Protein AF-A0A1B7LH05-F1 (afdb_monomer)

Foldseek 3Di:
DEAEEEEEDDDPDPDQVPCCLLCVLLQVLLVVVVNHDDPVSYHYLDQNVLADDPPPCVCVDPVLVVVLVVLLVVQLVVCVVVVVLCVQQVHDSNVLSCCLSVVCSSLCCCLPPPVSVVSSLVSVQVCLVPPPAAYAYEQAESNLLSCFLSLQVDLVSQQSHLEYEYALYLCVSVVVSSVSRHPQADGRNHNAYEYEAAPLASSRSQCSCVRHPDHPYYHYDHQDRHHNPVSSVCCSPGPVNSNVVSVRCVVRVD

Sequence (254 aa):
MGIVVFIHGMGNDTRRDYWREWAAPLQKELAGQGLPLDEASFNGIYYYDLVPGPGEQYYYSAPHTAWRTQLRLYVQSVLNEEKDLVRESRLSLNSLTDLIVDNFGDIYTYLHVEQIHQAVNWRVYEFLHNAGQPVHLLGYSLGSIVAYCALQKSPPLAGRVAHFITLGSPLFWFRQGVERRADLQARPAVSYWTNLAGVVDIAWPQALPRVVRGLDENRQFLIERINPVRGHKAYFSNPESLQIIAGLLKNRWQ

pLDDT: mean 91.72, std 8.69, range [56.0, 98.75]

Secondary structure (DSSP, 8-state):
--EEEEEE-S-S---TTTTHHHHHHHHHHHHHTT----GGGEEE---GGGSPPTT-GGGGSHHHHHHHHHHHHHHHHHHHH-HHHHHHHTS-HHHHHHHHHHHSTTHHHHHH-HHHHHHHHHHHHHHHHH--S-EEEEEETHHHHHHHHHHHH-HHHHTTEEEEEEES--TTTTHHHHTTTS-TTSPPS-S-EEEEEEET-TT-GGGGGGT-S--SEEEEEES-SS-HHHHHHTTTTSHHHHHHHHHHHHHH--

Structure (mmCIF, N/CA/C/O backbone):
data_AF-A0A1B7LH05-F1
#
_entry.id   AF-A0A1B7LH05-F1
#
loop_
_atom_site.group_PDB
_atom_site.id
_atom_site.type_symbol
_atom_site.label_atom_id
_atom_site.label_alt_id
_atom_site.label_comp_id
_atom_site.label_asym_id
_atom_site.label_entity_id
_atom_site.label_seq_id
_atom_site.pdbx_PDB_ins_code
_atom_site.Cartn_x
_atom_site.Cartn_y
_atom_site.Cartn_z
_atom_site.occupancy
_atom_site.B_iso_or_equiv
_atom_site.auth_seq_id
_atom_site.auth_comp_id
_atom_site.auth_asym_id
_atom_site.auth_atom_id
_atom_site.pdbx_PDB_model_num
ATOM 1 N N . MET A 1 1 ? -13.094 -3.876 20.789 1.00 80.38 1 MET A N 1
ATOM 2 C CA . MET A 1 1 ? -12.287 -2.697 20.404 1.00 80.38 1 MET A CA 1
ATOM 3 C C . MET A 1 1 ? -11.420 -3.121 19.234 1.00 80.38 1 MET A C 1
ATOM 5 O O . MET A 1 1 ? -10.960 -4.248 19.278 1.00 80.38 1 MET A O 1
ATOM 9 N N . GLY A 1 2 ? -11.295 -2.327 18.170 1.00 93.50 2 GLY A N 1
ATOM 10 C CA . GLY A 1 2 ? -10.494 -2.704 16.997 1.00 93.50 2 GLY A CA 1
ATOM 11 C C . GLY A 1 2 ? -8.985 -2.528 1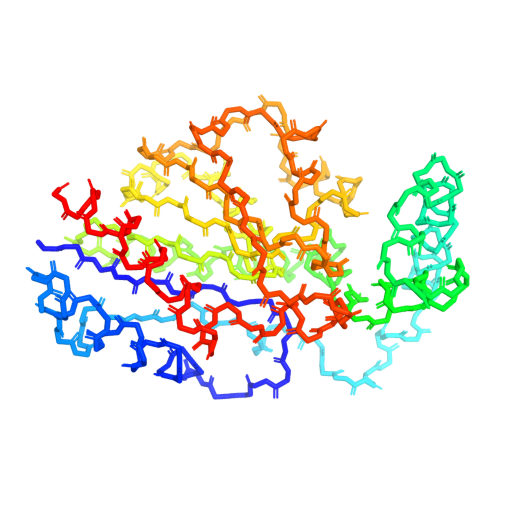7.211 1.00 93.50 2 GLY A C 1
ATOM 12 O O . GLY A 1 2 ? -8.560 -1.967 18.218 1.00 93.50 2 GLY A O 1
ATOM 13 N N . ILE A 1 3 ? -8.182 -2.990 16.251 1.00 97.75 3 ILE A N 1
ATOM 14 C CA . ILE A 1 3 ? -6.728 -2.755 16.191 1.00 97.75 3 ILE A CA 1
ATOM 15 C C . ILE A 1 3 ? -6.325 -2.172 14.840 1.00 97.75 3 ILE A C 1
ATOM 17 O O . ILE A 1 3 ? -6.813 -2.620 13.803 1.00 97.75 3 ILE A O 1
ATOM 21 N N . VAL A 1 4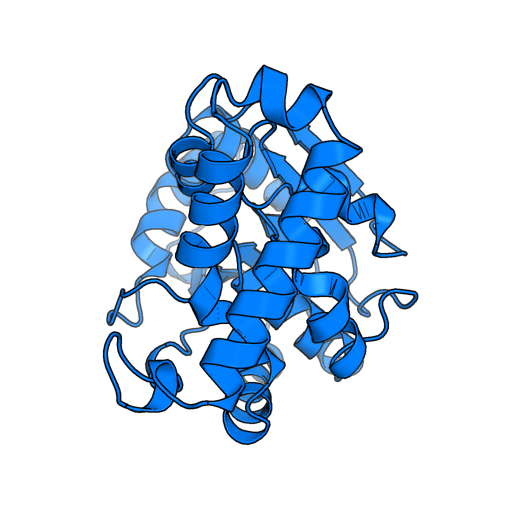 ? -5.417 -1.197 14.844 1.00 98.44 4 VAL A N 1
ATOM 22 C CA . VAL A 1 4 ? -4.791 -0.651 13.634 1.00 98.44 4 VAL A CA 1
ATOM 23 C C . VAL A 1 4 ? -3.533 -1.446 13.318 1.00 98.44 4 VAL A C 1
ATOM 25 O O . VAL A 1 4 ? -2.655 -1.603 14.163 1.00 98.44 4 VAL A O 1
ATOM 28 N N . VAL A 1 5 ? -3.427 -1.942 12.091 1.00 98.50 5 VAL A N 1
ATOM 29 C CA . VAL A 1 5 ? -2.332 -2.819 11.678 1.00 98.50 5 VAL A CA 1
ATOM 30 C C . VAL A 1 5 ? -1.701 -2.290 10.412 1.00 98.50 5 VAL A C 1
ATOM 32 O O . VAL A 1 5 ? -2.379 -2.101 9.406 1.00 98.50 5 VAL A O 1
ATOM 35 N N . PHE A 1 6 ? -0.392 -2.075 10.444 1.00 98.06 6 PHE A N 1
ATOM 36 C CA . PHE A 1 6 ? 0.364 -1.584 9.300 1.00 98.06 6 PHE A CA 1
ATOM 37 C C . PHE A 1 6 ? 1.032 -2.739 8.559 1.00 98.06 6 PHE A C 1
ATOM 39 O O . PHE A 1 6 ? 1.698 -3.577 9.163 1.00 98.06 6 PHE A O 1
ATOM 46 N N . ILE A 1 7 ? 0.940 -2.734 7.233 1.00 96.31 7 ILE A N 1
ATOM 47 C CA . ILE A 1 7 ? 1.798 -3.530 6.354 1.00 96.31 7 ILE A CA 1
ATOM 48 C C . ILE A 1 7 ? 2.552 -2.549 5.471 1.00 96.31 7 ILE A C 1
ATOM 50 O O . ILE A 1 7 ? 1.929 -1.779 4.737 1.00 96.31 7 ILE A O 1
ATOM 54 N N . HIS A 1 8 ? 3.881 -2.562 5.534 1.00 88.44 8 HIS A N 1
ATOM 55 C CA . HIS A 1 8 ? 4.694 -1.712 4.671 1.00 88.44 8 HIS A CA 1
ATOM 56 C C . HIS A 1 8 ? 5.292 -2.454 3.497 1.00 88.44 8 HIS A C 1
ATOM 58 O O . HIS A 1 8 ? 5.477 -3.656 3.577 1.00 88.44 8 HIS A O 1
ATOM 64 N N . GLY A 1 9 ? 5.610 -1.721 2.432 1.00 73.38 9 GLY A N 1
ATOM 65 C CA . GLY A 1 9 ? 6.430 -2.227 1.340 1.00 73.38 9 GLY A CA 1
ATOM 66 C C . GLY A 1 9 ? 7.905 -2.362 1.701 1.00 73.38 9 GLY A C 1
ATOM 67 O O . GLY A 1 9 ? 8.338 -1.770 2.673 1.00 73.38 9 GLY A O 1
ATOM 68 N N . MET A 1 10 ? 8.687 -3.083 0.892 1.00 65.75 10 MET A N 1
ATOM 69 C CA . MET A 1 10 ? 10.129 -3.258 1.105 1.00 65.75 10 MET A CA 1
ATOM 70 C C . MET A 1 10 ? 10.825 -1.892 1.177 1.00 65.75 10 MET A C 1
ATOM 72 O O . MET A 1 10 ? 11.014 -1.202 0.184 1.00 65.75 10 MET A O 1
ATOM 76 N N . GLY A 1 11 ? 11.125 -1.478 2.399 1.00 61.22 11 GLY A N 1
ATOM 77 C CA . GLY A 1 11 ? 12.027 -0.397 2.740 1.00 61.22 11 GLY A CA 1
ATOM 78 C C . GLY A 1 11 ? 13.009 -0.994 3.730 1.00 61.22 11 GLY A C 1
ATOM 79 O O . GLY A 1 11 ? 12.621 -1.865 4.502 1.00 61.22 11 GLY A O 1
ATOM 80 N N . ASN A 1 12 ? 14.266 -0.572 3.682 1.00 61.25 12 ASN A N 1
ATOM 81 C CA . ASN A 1 12 ? 15.373 -1.165 4.439 1.00 61.25 12 ASN A CA 1
ATOM 82 C C . ASN A 1 12 ? 15.289 -0.910 5.963 1.00 61.25 12 ASN A C 1
ATOM 84 O O . ASN A 1 12 ? 16.283 -0.528 6.577 1.00 61.25 12 ASN A O 1
ATOM 88 N N . ASP A 1 13 ? 14.115 -1.062 6.573 1.00 76.00 13 ASP A N 1
ATOM 89 C CA . ASP A 1 13 ? 13.914 -0.972 8.009 1.00 76.00 13 ASP A CA 1
ATOM 90 C C . ASP A 1 13 ? 13.949 -2.379 8.604 1.00 76.00 13 ASP A C 1
ATOM 92 O O . ASP A 1 13 ? 13.008 -3.162 8.492 1.00 76.00 13 ASP A O 1
ATOM 96 N N . THR A 1 14 ? 15.075 -2.713 9.225 1.00 80.31 14 THR A N 1
ATOM 97 C CA . THR A 1 14 ? 15.287 -4.007 9.884 1.00 80.31 14 THR A CA 1
ATOM 98 C C . THR A 1 14 ? 14.584 -4.099 11.240 1.00 80.31 14 THR A C 1
ATOM 100 O O . THR A 1 14 ? 14.606 -5.155 11.880 1.00 80.31 14 THR A O 1
ATOM 103 N N . ARG A 1 15 ? 13.959 -3.011 11.706 1.00 88.69 15 ARG A N 1
ATOM 104 C CA . ARG A 1 15 ? 13.261 -2.964 12.988 1.00 88.69 15 ARG A CA 1
ATOM 105 C C . ARG A 1 15 ? 11.867 -3.570 12.848 1.00 88.69 15 ARG A C 1
ATOM 107 O O . ARG A 1 15 ? 11.049 -3.129 12.045 1.00 88.69 15 ARG A O 1
ATOM 114 N N . ARG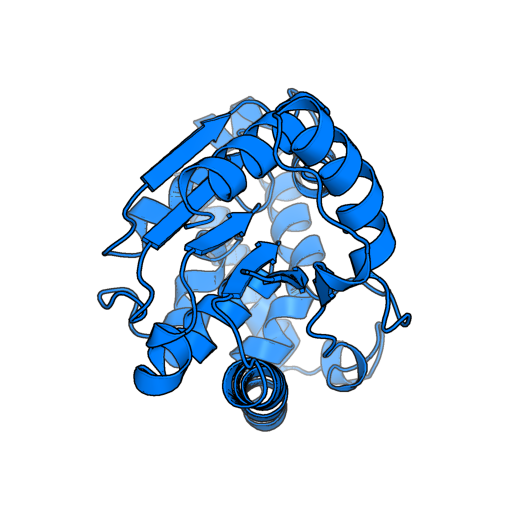 A 1 16 ? 11.550 -4.562 13.687 1.00 89.56 16 ARG A N 1
ATOM 115 C CA . ARG A 1 16 ? 10.213 -5.194 13.717 1.00 89.56 16 ARG A CA 1
ATOM 116 C C . ARG A 1 16 ? 9.110 -4.235 14.174 1.00 89.56 16 ARG A C 1
ATOM 118 O O . ARG A 1 16 ? 7.940 -4.463 13.884 1.00 89.56 16 ARG A O 1
ATOM 125 N N . ASP A 1 17 ? 9.482 -3.169 14.870 1.00 92.44 17 ASP A N 1
ATOM 126 C CA . ASP A 1 17 ? 8.612 -2.115 15.372 1.00 92.44 17 ASP A CA 1
ATOM 127 C C . ASP A 1 17 ? 8.617 -0.849 14.495 1.00 92.44 17 ASP A C 1
ATOM 129 O O . ASP A 1 17 ? 8.194 0.207 14.963 1.00 92.44 17 ASP A O 1
ATOM 133 N N . TYR A 1 18 ? 9.013 -0.952 13.214 1.00 92.19 18 TYR A N 1
ATOM 134 C CA . TYR A 1 18 ? 8.988 0.150 12.228 1.00 92.19 18 TYR A CA 1
ATOM 135 C C . TYR A 1 18 ? 7.682 0.962 12.253 1.00 92.19 18 TYR A C 1
ATOM 137 O O . TYR A 1 18 ? 7.665 2.175 12.050 1.00 92.19 18 TYR A O 1
ATOM 145 N N . TRP A 1 19 ? 6.563 0.285 12.525 1.00 94.56 19 TRP A N 1
ATOM 146 C CA . TRP A 1 19 ? 5.225 0.857 12.520 1.00 94.56 19 TRP A CA 1
ATOM 147 C C . TRP A 1 19 ? 5.022 1.924 13.602 1.00 94.56 19 TRP A C 1
ATOM 149 O O . TRP A 1 19 ? 4.140 2.770 13.451 1.00 94.56 19 TRP A O 1
ATOM 159 N N . ARG A 1 20 ? 5.827 1.928 14.675 1.00 95.69 20 ARG A N 1
ATOM 160 C CA . ARG A 1 20 ? 5.705 2.889 15.785 1.00 95.69 20 ARG A CA 1
ATOM 161 C C . ARG A 1 20 ? 5.883 4.333 15.323 1.00 95.69 20 ARG A C 1
ATOM 163 O O . ARG A 1 20 ? 5.178 5.219 15.804 1.00 95.69 20 ARG A O 1
ATOM 170 N N . GLU A 1 21 ? 6.764 4.569 14.352 1.00 94.00 21 GLU A N 1
ATOM 171 C CA . GLU A 1 21 ? 6.996 5.905 13.786 1.00 94.00 21 GLU A CA 1
ATOM 172 C C . GLU A 1 21 ? 5.782 6.443 13.018 1.00 94.00 21 GLU A C 1
ATOM 174 O O . GLU A 1 21 ? 5.607 7.655 12.913 1.00 94.00 21 GLU A O 1
ATOM 179 N N . TRP A 1 22 ? 4.915 5.561 12.514 1.00 95.25 22 TRP A N 1
ATOM 180 C CA . TRP A 1 22 ? 3.668 5.936 11.837 1.00 95.25 22 TRP A CA 1
ATOM 181 C C . TRP A 1 22 ? 2.493 5.997 12.801 1.00 95.25 22 TRP A C 1
ATOM 183 O O . TRP A 1 22 ? 1.651 6.889 12.696 1.00 95.25 22 TRP A O 1
ATOM 193 N N . ALA A 1 23 ? 2.459 5.081 13.768 1.00 97.31 23 ALA A N 1
ATOM 194 C CA . ALA A 1 23 ? 1.436 5.046 14.798 1.00 97.31 23 ALA A CA 1
ATOM 195 C C . ALA A 1 23 ? 1.476 6.295 15.682 1.00 97.31 23 ALA A C 1
ATOM 197 O O . ALA A 1 23 ? 0.426 6.865 15.944 1.00 97.31 23 ALA A O 1
ATOM 198 N N . ALA A 1 24 ? 2.653 6.776 16.092 1.00 97.31 24 ALA A N 1
ATOM 199 C CA . ALA A 1 24 ? 2.768 7.910 17.011 1.00 97.31 24 ALA A CA 1
ATOM 200 C C . ALA A 1 24 ? 2.081 9.210 16.523 1.00 97.31 24 ALA A C 1
ATOM 202 O O . ALA A 1 24 ? 1.287 9.784 17.276 1.00 97.31 24 ALA A O 1
ATOM 203 N N . PRO A 1 25 ? 2.335 9.724 15.301 1.00 97.75 25 PRO A N 1
ATOM 204 C CA . PRO A 1 25 ? 1.611 10.893 14.802 1.00 97.75 25 PRO A CA 1
ATOM 205 C C . PRO A 1 25 ? 0.130 10.594 14.524 1.00 97.75 25 PRO A C 1
ATOM 207 O O . PRO A 1 25 ? -0.719 11.438 14.809 1.00 97.75 25 PRO A O 1
ATOM 210 N N . LEU A 1 26 ? -0.204 9.393 14.039 1.00 98.25 26 LEU A N 1
ATOM 211 C CA . LEU A 1 26 ? -1.590 9.002 13.774 1.00 98.25 26 LEU A CA 1
ATOM 212 C C . LEU A 1 26 ? -2.425 8.896 15.060 1.00 98.25 26 LEU A C 1
ATOM 214 O O . LEU A 1 26 ? -3.575 9.316 15.081 1.00 98.25 26 LEU A O 1
ATOM 218 N N . GLN A 1 27 ? -1.842 8.388 16.144 1.00 98.19 27 GLN A N 1
ATOM 219 C CA . GLN A 1 27 ? -2.459 8.290 17.466 1.00 98.19 27 GLN A CA 1
ATOM 220 C C . GLN A 1 27 ? -2.834 9.673 18.001 1.00 98.19 27 GLN A C 1
ATOM 222 O O . GLN A 1 27 ? -3.937 9.854 18.515 1.00 98.19 27 GLN A O 1
ATOM 227 N N . LYS A 1 28 ? -1.942 10.662 17.850 1.00 97.94 28 LYS A N 1
ATOM 228 C CA . LYS A 1 28 ? -2.220 12.053 18.239 1.00 97.94 28 LYS A CA 1
ATOM 229 C C . LYS A 1 28 ? -3.404 12.620 17.462 1.00 97.94 28 LYS A C 1
ATOM 231 O O . LYS A 1 28 ? -4.281 13.238 18.057 1.00 97.94 28 LYS A O 1
ATOM 236 N N . GLU A 1 29 ? -3.441 12.374 16.157 1.00 98.38 29 GLU A N 1
ATOM 237 C CA . GLU A 1 29 ? -4.522 12.846 15.295 1.00 98.38 29 GLU A CA 1
ATOM 238 C C . GLU A 1 29 ? -5.857 12.150 15.613 1.00 98.38 29 GLU A C 1
ATOM 240 O O . GLU A 1 29 ? -6.880 12.812 15.768 1.00 98.38 29 GLU A O 1
ATOM 245 N N . LEU A 1 30 ? -5.853 10.830 15.820 1.00 98.38 30 LEU A N 1
ATOM 246 C CA . LEU A 1 30 ? -7.029 10.065 16.251 1.00 98.38 30 LEU A CA 1
ATOM 247 C C . LEU A 1 30 ? -7.585 10.574 17.587 1.00 98.38 30 LEU A C 1
ATOM 249 O O . LEU A 1 30 ? -8.793 10.795 17.706 1.00 98.38 30 LEU A O 1
ATOM 253 N N . ALA A 1 31 ? -6.713 10.838 18.566 1.00 98.06 31 ALA A N 1
ATOM 254 C CA . ALA A 1 31 ? -7.106 11.431 19.840 1.00 98.06 31 ALA A CA 1
ATOM 255 C C . ALA A 1 31 ? -7.720 12.829 19.652 1.00 98.06 31 ALA A C 1
ATOM 257 O O . ALA A 1 31 ? -8.777 13.111 20.219 1.00 98.06 31 ALA A O 1
ATOM 258 N N . GLY A 1 32 ? -7.120 13.671 18.802 1.00 97.81 32 GLY A N 1
ATOM 259 C CA . GLY A 1 32 ? -7.663 14.982 18.427 1.00 97.81 32 GLY A CA 1
ATOM 260 C C . GLY A 1 32 ? -9.039 14.904 17.758 1.00 97.81 32 GLY A C 1
ATOM 261 O O . GLY A 1 32 ? -9.870 15.793 17.933 1.00 97.81 32 GLY A O 1
ATOM 262 N N . GLN A 1 33 ? -9.325 13.802 17.063 1.00 97.88 33 GLN A N 1
ATOM 263 C CA . GLN A 1 33 ? -10.630 13.525 16.467 1.00 97.88 33 GLN A CA 1
ATOM 264 C C . GLN A 1 33 ? -11.599 12.793 17.412 1.00 97.88 33 GLN A C 1
ATOM 266 O O . GLN A 1 33 ? -12.690 12.415 16.984 1.00 97.88 33 GLN A O 1
ATOM 271 N N . GLY A 1 34 ? -11.268 12.617 18.693 1.00 97.25 34 GLY A N 1
ATOM 272 C CA . GLY A 1 34 ? -12.152 11.994 19.683 1.00 97.25 34 GLY A CA 1
ATOM 273 C C . GLY A 1 34 ? -12.147 10.463 19.670 1.00 97.25 34 GLY A C 1
ATOM 274 O O . GLY A 1 34 ? -13.086 9.854 20.174 1.00 97.25 34 GLY A O 1
ATOM 275 N N . LEU A 1 35 ? -11.108 9.843 19.104 1.00 97.19 35 LEU A N 1
ATOM 276 C CA . LEU A 1 35 ? -10.845 8.408 19.192 1.00 97.19 35 LEU A CA 1
ATOM 277 C C . LEU A 1 35 ? -9.475 8.170 19.859 1.00 97.19 35 LEU A C 1
ATOM 279 O O . LEU A 1 35 ? -8.497 7.866 19.178 1.00 97.19 35 LEU A O 1
ATOM 283 N N . PRO A 1 36 ? -9.359 8.360 21.186 1.00 96.88 36 PRO A N 1
ATOM 284 C CA . PRO A 1 36 ? -8.104 8.121 21.884 1.00 96.88 36 PRO A CA 1
ATOM 285 C C . PRO A 1 36 ? -7.810 6.617 21.919 1.00 96.88 36 PRO A C 1
ATOM 287 O O . PRO A 1 36 ? -8.566 5.843 22.501 1.00 96.88 36 PRO A O 1
ATOM 290 N N . LEU A 1 37 ? -6.703 6.221 21.296 1.00 96.62 37 LEU A N 1
ATOM 291 C CA . LEU A 1 37 ? -6.187 4.854 21.309 1.00 96.62 37 LEU A CA 1
ATOM 292 C C . LEU A 1 37 ? -4.868 4.813 22.076 1.00 96.62 37 LEU A C 1
ATOM 294 O O . LEU A 1 37 ? -4.098 5.774 22.037 1.00 96.62 37 LEU A O 1
ATOM 298 N N . ASP A 1 38 ? -4.593 3.706 22.755 1.00 96.38 38 ASP A N 1
ATOM 299 C CA . ASP A 1 38 ? -3.285 3.440 23.352 1.00 96.38 38 ASP A CA 1
ATOM 300 C C . ASP A 1 38 ? -2.316 2.828 22.325 1.00 96.38 38 ASP A C 1
ATOM 302 O O . ASP A 1 38 ? -2.698 2.489 21.207 1.00 96.38 38 ASP A O 1
ATOM 306 N N . GLU A 1 39 ? -1.038 2.690 22.687 1.00 95.12 39 GLU A N 1
ATOM 307 C CA . GLU A 1 39 ? -0.038 2.068 21.805 1.00 95.12 39 GLU A CA 1
ATOM 308 C C . GLU A 1 39 ? -0.369 0.593 21.505 1.00 95.12 39 GLU A C 1
ATOM 310 O O . GLU A 1 39 ? -0.094 0.114 20.408 1.00 95.12 39 GLU A O 1
ATOM 315 N N . ALA A 1 40 ? -1.016 -0.110 22.443 1.00 95.25 40 ALA A N 1
ATOM 316 C CA . ALA A 1 40 ? -1.432 -1.506 22.285 1.00 95.25 40 ALA A CA 1
ATOM 317 C C . ALA A 1 40 ? -2.518 -1.699 21.206 1.00 95.25 40 ALA A C 1
ATOM 319 O O . ALA A 1 40 ? -2.698 -2.806 20.694 1.00 95.25 40 ALA A O 1
ATOM 320 N N . SER A 1 41 ? -3.203 -0.620 20.822 1.00 96.88 41 SER A N 1
ATOM 321 C CA . SER A 1 41 ? -4.162 -0.581 19.715 1.00 96.88 41 SER A CA 1
ATOM 322 C C . SER A 1 41 ? -3.500 -0.511 18.331 1.00 96.88 41 SER A C 1
ATOM 324 O O . SER A 1 41 ? -4.212 -0.462 17.324 1.00 96.88 41 SER A O 1
ATOM 326 N N . PHE A 1 42 ? -2.165 -0.510 18.254 1.00 97.81 42 PHE A N 1
ATOM 327 C CA . PHE A 1 42 ? -1.399 -0.478 17.009 1.00 97.81 42 PHE A CA 1
ATOM 328 C C . PHE A 1 42 ? -0.447 -1.674 16.908 1.00 97.81 42 PHE A C 1
ATOM 330 O O . PHE A 1 42 ? 0.105 -2.146 17.900 1.00 97.81 42 PHE A O 1
ATOM 337 N N . ASN A 1 43 ? -0.243 -2.177 15.691 1.00 97.38 43 ASN A N 1
ATOM 338 C CA . ASN A 1 43 ? 0.726 -3.237 15.417 1.00 97.38 43 ASN A CA 1
ATOM 339 C C . ASN A 1 43 ? 1.209 -3.199 13.959 1.00 97.38 43 ASN A C 1
ATOM 341 O O . ASN A 1 43 ? 0.626 -2.513 13.123 1.00 97.38 43 ASN A O 1
ATOM 345 N N . GLY A 1 44 ? 2.241 -3.966 13.619 1.00 96.75 44 GLY A N 1
ATOM 346 C CA . GLY A 1 44 ? 2.743 -4.093 12.254 1.00 96.75 44 GLY A CA 1
ATOM 347 C C . GLY A 1 44 ? 3.004 -5.542 11.868 1.00 96.75 44 GLY A C 1
ATOM 348 O O . GLY A 1 44 ? 3.457 -6.346 12.681 1.00 96.75 44 GLY A O 1
ATOM 349 N N . ILE A 1 45 ? 2.741 -5.874 10.606 1.00 96.62 45 ILE A N 1
ATOM 350 C CA . ILE A 1 45 ? 3.098 -7.172 10.030 1.00 96.62 45 ILE A CA 1
ATOM 351 C C . ILE A 1 45 ? 4.462 -7.022 9.361 1.00 96.62 45 ILE A C 1
ATOM 353 O O . ILE A 1 45 ? 4.575 -6.587 8.215 1.00 96.62 45 ILE A O 1
ATOM 357 N N . TYR A 1 46 ? 5.506 -7.384 10.103 1.00 94.44 46 TYR A N 1
ATOM 358 C CA . TYR A 1 46 ? 6.879 -7.384 9.615 1.00 94.44 46 TYR A CA 1
ATOM 359 C C . TYR A 1 46 ? 7.171 -8.636 8.782 1.00 94.44 46 TYR A C 1
ATOM 361 O O . TYR A 1 46 ? 6.925 -9.761 9.226 1.00 94.44 46 TYR A O 1
ATOM 369 N N . TYR A 1 47 ? 7.736 -8.436 7.594 1.00 92.00 47 TYR A N 1
ATOM 370 C CA . TYR A 1 47 ? 8.136 -9.524 6.699 1.00 92.00 47 TYR A CA 1
ATOM 371 C C . TYR A 1 47 ? 9.462 -9.267 5.971 1.00 92.00 47 TYR A C 1
ATOM 373 O O . TYR A 1 47 ? 9.848 -10.037 5.093 1.00 92.00 47 TYR A O 1
ATOM 381 N N . TYR A 1 48 ? 10.168 -8.188 6.313 1.00 87.81 48 TYR A N 1
ATOM 382 C CA . TYR A 1 48 ? 11.408 -7.810 5.637 1.00 87.81 48 TYR A CA 1
ATOM 383 C C . TYR A 1 48 ? 12.566 -8.795 5.913 1.00 87.81 48 TYR A C 1
ATOM 385 O O . TYR A 1 48 ? 13.517 -8.870 5.148 1.00 87.81 48 TYR A O 1
ATOM 393 N N . ASP A 1 49 ? 12.465 -9.638 6.946 1.00 88.56 49 ASP A N 1
ATOM 394 C CA . ASP A 1 49 ? 13.381 -10.770 7.166 1.00 88.56 49 ASP A CA 1
ATOM 395 C C . ASP A 1 49 ? 13.264 -11.887 6.116 1.00 88.56 49 ASP A C 1
ATOM 397 O O . ASP A 1 49 ? 14.112 -12.774 6.077 1.00 88.56 49 ASP A O 1
ATOM 401 N N . LEU A 1 50 ? 12.217 -11.875 5.287 1.00 88.00 50 LEU A N 1
ATOM 402 C CA . LEU A 1 50 ? 11.950 -12.911 4.286 1.00 88.00 50 LEU A CA 1
ATOM 403 C C . LEU A 1 50 ? 12.437 -12.541 2.882 1.00 88.00 50 LEU A C 1
ATOM 405 O O . LEU A 1 50 ? 12.323 -13.356 1.966 1.00 88.00 50 LEU A O 1
ATOM 409 N N . VAL A 1 51 ? 12.919 -11.313 2.686 1.00 81.50 51 VAL A N 1
ATOM 410 C CA . VAL A 1 51 ? 13.298 -10.794 1.370 1.00 81.50 51 VAL A CA 1
ATOM 411 C C . VAL A 1 51 ? 14.819 -10.634 1.264 1.00 81.50 51 VAL A C 1
ATOM 413 O O . VAL A 1 51 ? 15.454 -10.277 2.255 1.00 81.50 51 VAL A O 1
ATOM 416 N N . PRO A 1 52 ? 15.418 -10.876 0.083 1.00 74.56 52 PRO A N 1
ATOM 417 C CA . PRO A 1 52 ? 16.839 -10.639 -0.152 1.00 74.56 52 PRO A CA 1
ATOM 418 C C . PRO A 1 52 ? 17.216 -9.187 0.149 1.00 74.56 52 PRO A C 1
ATOM 420 O O . PRO A 1 52 ? 16.536 -8.261 -0.313 1.00 74.56 52 PRO A O 1
ATOM 423 N N . GLY A 1 53 ? 18.315 -8.986 0.877 1.00 66.06 53 GLY A N 1
ATOM 424 C CA . GLY A 1 53 ? 18.839 -7.658 1.174 1.00 66.06 53 GLY A CA 1
ATOM 425 C C . GLY A 1 53 ? 19.384 -6.945 -0.075 1.00 66.06 53 GLY A C 1
ATOM 426 O O . GLY A 1 53 ? 19.763 -7.601 -1.052 1.00 66.06 53 GLY A O 1
ATOM 427 N N . PRO A 1 54 ? 19.467 -5.600 -0.072 1.00 59.38 54 PRO A N 1
ATOM 428 C CA . PRO A 1 54 ? 19.989 -4.836 -1.201 1.00 59.38 54 PRO A CA 1
ATOM 429 C C . PRO A 1 54 ? 21.375 -5.331 -1.632 1.00 59.38 54 PRO A C 1
ATOM 431 O O . PRO A 1 54 ? 22.282 -5.455 -0.813 1.00 59.38 54 PRO A O 1
ATOM 434 N N . GLY A 1 55 ? 21.554 -5.584 -2.931 1.00 56.00 55 GLY A N 1
ATOM 435 C CA . GLY A 1 55 ? 22.846 -5.989 -3.493 1.00 56.00 55 GLY A CA 1
ATOM 436 C C . GLY A 1 55 ? 23.166 -7.485 -3.412 1.00 56.00 55 GLY A C 1
ATOM 437 O O . GLY A 1 55 ? 24.224 -7.890 -3.894 1.00 56.00 55 GLY A O 1
ATOM 438 N N . GLU A 1 56 ? 22.268 -8.323 -2.887 1.00 63.94 56 GLU A N 1
ATOM 439 C CA . GLU A 1 56 ? 22.397 -9.775 -3.035 1.00 63.94 56 GLU A CA 1
ATOM 440 C C . GLU A 1 56 ? 22.384 -10.187 -4.519 1.00 63.94 56 GLU A C 1
ATOM 442 O O . GLU A 1 56 ? 21.706 -9.569 -5.347 1.00 63.94 56 GLU A O 1
ATOM 447 N N . GLN A 1 57 ? 23.112 -11.263 -4.864 1.00 59.34 57 GLN A N 1
ATOM 448 C CA . GLN A 1 57 ? 23.250 -11.777 -6.243 1.00 59.34 57 GLN A CA 1
ATOM 449 C C . GLN A 1 57 ? 21.902 -11.954 -6.961 1.00 59.34 57 GLN A C 1
ATOM 451 O O . GLN A 1 57 ? 21.821 -11.851 -8.185 1.00 59.34 57 GLN A O 1
ATOM 456 N N . TYR A 1 58 ? 20.834 -12.163 -6.190 1.00 63.50 58 TYR A N 1
ATOM 457 C CA . TYR A 1 58 ? 19.460 -12.253 -6.656 1.00 63.50 58 TYR A CA 1
ATOM 458 C C . TYR A 1 58 ? 19.012 -11.050 -7.513 1.00 63.50 58 TYR A C 1
ATOM 460 O O . TYR A 1 58 ? 18.406 -11.244 -8.572 1.00 63.50 58 TYR A O 1
ATOM 468 N N . TYR A 1 59 ? 19.390 -9.821 -7.134 1.00 63.44 59 TYR A N 1
ATOM 469 C CA . TYR A 1 59 ? 19.058 -8.590 -7.870 1.00 63.44 59 TYR A CA 1
ATOM 470 C C . TYR A 1 59 ? 19.820 -8.444 -9.198 1.00 63.44 59 TYR A C 1
ATOM 472 O O . TYR A 1 59 ? 19.458 -7.610 -10.031 1.00 63.44 59 TYR A O 1
ATOM 480 N N . TYR A 1 60 ? 20.837 -9.273 -9.433 1.00 65.75 60 TYR A N 1
ATOM 481 C CA . TYR A 1 60 ? 21.603 -9.318 -10.682 1.00 65.75 60 TYR A CA 1
ATOM 482 C C . TYR A 1 60 ? 21.307 -10.574 -11.510 1.00 65.75 60 TYR A C 1
ATOM 484 O O . TYR A 1 60 ? 21.977 -10.839 -12.507 1.00 65.75 60 TYR A O 1
ATOM 492 N N . SER A 1 61 ? 20.306 -11.364 -11.112 1.00 78.06 61 SER A N 1
ATOM 493 C CA . SER A 1 61 ? 19.897 -12.545 -11.866 1.00 78.06 61 SER A CA 1
ATOM 494 C C . SER A 1 61 ? 19.267 -12.156 -13.212 1.00 78.06 61 SER A C 1
ATOM 496 O O . SER A 1 61 ? 18.515 -11.184 -13.308 1.00 78.06 61 SER A O 1
ATOM 498 N N . ALA A 1 62 ? 19.527 -12.947 -14.259 1.00 80.75 62 ALA A N 1
ATOM 499 C CA . ALA A 1 62 ? 18.969 -12.708 -15.594 1.00 80.75 62 ALA A CA 1
ATOM 500 C C . ALA A 1 62 ? 17.427 -12.556 -15.613 1.00 80.75 62 ALA A C 1
ATOM 502 O O . ALA A 1 62 ? 16.942 -11.663 -16.312 1.00 80.75 62 ALA A O 1
ATOM 503 N N . PRO A 1 63 ? 16.641 -13.335 -14.832 1.00 84.88 63 PRO A N 1
ATOM 504 C CA . PRO A 1 63 ? 15.194 -13.137 -14.737 1.00 84.88 63 PRO A CA 1
ATOM 505 C C . PRO A 1 63 ? 14.801 -11.771 -14.165 1.00 84.88 63 PRO A C 1
ATOM 507 O O . PRO A 1 63 ? 13.899 -11.124 -14.698 1.00 84.88 63 PRO A O 1
ATOM 510 N N . HIS A 1 64 ? 15.497 -11.300 -13.125 1.00 84.38 64 HIS A N 1
ATOM 511 C CA . HIS A 1 64 ? 15.234 -9.989 -12.534 1.00 84.38 64 HIS A CA 1
ATOM 512 C C . HIS A 1 64 ? 15.584 -8.853 -13.503 1.00 84.38 64 HIS A C 1
ATOM 514 O O . HIS A 1 64 ? 14.797 -7.922 -13.678 1.00 84.38 64 HIS A O 1
ATOM 520 N N . THR A 1 65 ? 16.723 -8.943 -14.198 1.00 86.12 65 THR A N 1
ATOM 521 C CA . THR A 1 65 ? 17.103 -7.962 -15.226 1.00 86.12 65 THR A CA 1
ATOM 522 C C . THR A 1 65 ? 16.077 -7.910 -16.358 1.00 86.12 65 THR A C 1
ATOM 524 O O . THR A 1 65 ? 15.629 -6.823 -16.717 1.00 86.12 65 THR A O 1
ATOM 527 N N . ALA A 1 66 ? 15.650 -9.066 -16.878 1.00 88.25 66 ALA A N 1
ATOM 528 C CA . ALA A 1 66 ? 14.635 -9.134 -17.928 1.00 88.25 66 ALA A CA 1
ATOM 529 C C . ALA A 1 66 ? 13.297 -8.527 -17.475 1.00 88.25 66 ALA A C 1
ATOM 531 O O . ALA A 1 66 ? 12.682 -7.761 -18.219 1.00 88.25 66 ALA A O 1
ATOM 532 N N . TRP A 1 67 ? 12.876 -8.810 -16.238 1.00 89.75 67 TRP A N 1
ATOM 533 C CA . TRP A 1 67 ? 11.686 -8.206 -15.644 1.00 89.75 67 TRP A CA 1
ATOM 534 C C . TRP A 1 67 ? 11.801 -6.680 -15.539 1.00 89.75 67 TRP A C 1
ATOM 536 O O . TRP A 1 67 ? 10.886 -5.977 -15.967 1.00 89.75 67 TRP A O 1
ATOM 546 N N . ARG A 1 68 ? 12.933 -6.141 -15.058 1.00 89.56 68 ARG A N 1
ATOM 547 C CA . ARG A 1 68 ? 13.153 -4.682 -14.993 1.00 89.56 68 ARG A CA 1
ATOM 548 C C . ARG A 1 68 ? 13.079 -4.034 -16.370 1.00 89.56 68 ARG A C 1
ATOM 550 O O . ARG A 1 68 ? 12.483 -2.968 -16.506 1.00 89.56 68 ARG A O 1
ATOM 557 N N . THR A 1 69 ? 13.642 -4.669 -17.399 1.00 91.31 69 THR A N 1
ATOM 558 C CA . THR A 1 69 ? 13.538 -4.183 -18.782 1.00 91.31 69 THR A CA 1
ATOM 559 C C . THR A 1 69 ? 12.085 -4.158 -19.259 1.00 91.31 69 THR A C 1
ATOM 561 O O . THR A 1 69 ? 11.653 -3.160 -19.831 1.00 91.31 69 THR A O 1
ATOM 564 N N . GLN A 1 70 ? 11.309 -5.211 -18.994 1.00 91.88 70 GLN A N 1
ATOM 565 C CA . GLN A 1 70 ? 9.889 -5.263 -19.361 1.00 91.88 70 GLN A CA 1
ATOM 566 C C . GLN A 1 70 ? 9.063 -4.203 -18.623 1.00 91.88 70 GLN A C 1
ATOM 568 O O . GLN A 1 70 ? 8.292 -3.483 -19.258 1.00 91.88 70 GLN A O 1
ATOM 573 N N . LEU A 1 71 ? 9.268 -4.057 -17.310 1.00 91.94 71 LEU A N 1
ATOM 574 C CA . LEU A 1 71 ? 8.620 -3.022 -16.506 1.00 91.94 71 LEU A CA 1
ATOM 575 C C . LEU A 1 71 ? 8.940 -1.629 -17.048 1.00 91.94 71 LEU A C 1
ATOM 577 O O . LEU A 1 71 ? 8.036 -0.817 -17.211 1.00 91.94 71 LEU A O 1
ATOM 581 N N . ARG A 1 72 ? 10.209 -1.365 -17.382 1.00 93.56 72 ARG A N 1
ATOM 582 C CA . ARG A 1 72 ? 10.636 -0.093 -17.974 1.00 93.56 72 ARG A CA 1
ATOM 583 C C . ARG A 1 72 ? 9.872 0.218 -19.258 1.00 93.56 72 ARG A C 1
ATOM 585 O O . ARG A 1 72 ? 9.344 1.317 -19.388 1.00 93.56 72 ARG A O 1
ATOM 592 N N . LEU A 1 73 ? 9.808 -0.735 -20.188 1.00 93.75 73 LEU A N 1
ATOM 593 C CA . LEU A 1 73 ? 9.110 -0.557 -21.466 1.00 93.75 73 LEU A CA 1
ATOM 594 C C . LEU A 1 73 ? 7.615 -0.290 -21.259 1.00 93.75 73 LEU A C 1
ATOM 596 O O . LEU A 1 73 ? 7.057 0.598 -21.897 1.00 93.75 73 LEU A O 1
ATOM 600 N N . TYR A 1 74 ? 6.987 -1.016 -20.333 1.00 93.31 74 TYR A N 1
ATOM 601 C CA . TYR A 1 74 ? 5.585 -0.816 -19.976 1.00 93.31 74 TYR A CA 1
ATOM 602 C C . TYR A 1 74 ? 5.329 0.559 -19.338 1.00 93.31 74 TYR A C 1
ATOM 604 O O . TYR A 1 74 ? 4.409 1.271 -19.732 1.00 93.31 74 TYR A O 1
ATOM 612 N N . VAL A 1 75 ? 6.158 0.974 -18.378 1.00 92.88 75 VAL A N 1
ATOM 613 C CA . VAL A 1 75 ? 6.041 2.299 -17.755 1.00 92.88 75 VAL A CA 1
ATOM 614 C C . VAL A 1 75 ? 6.213 3.392 -18.811 1.00 92.88 75 VAL A C 1
ATOM 616 O O . VAL A 1 75 ? 5.404 4.314 -18.867 1.00 92.88 75 VAL A O 1
ATOM 619 N N . GLN A 1 76 ? 7.196 3.264 -19.707 1.00 93.50 76 GLN A N 1
ATOM 620 C CA . GLN A 1 76 ? 7.383 4.208 -20.811 1.00 93.50 76 GLN A CA 1
ATOM 621 C C . GLN A 1 76 ? 6.170 4.270 -21.741 1.00 93.50 76 GLN A C 1
ATOM 623 O O . GLN A 1 76 ? 5.787 5.366 -22.146 1.00 93.50 76 GLN A O 1
ATOM 628 N N . SER A 1 77 ? 5.558 3.133 -22.093 1.00 93.62 77 SER A N 1
ATOM 629 C CA . SER A 1 77 ? 4.378 3.137 -22.96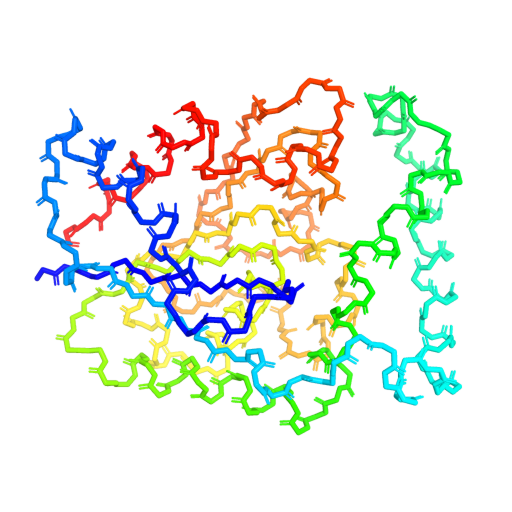4 1.00 93.62 77 SER A CA 1
ATOM 630 C C . SER A 1 77 ? 3.203 3.855 -22.303 1.00 93.62 77 SER A C 1
ATOM 632 O O . SER A 1 77 ? 2.612 4.736 -22.918 1.00 93.62 77 SER A O 1
ATOM 634 N N . VAL A 1 78 ? 2.929 3.563 -21.028 1.00 92.69 78 VAL A N 1
ATOM 635 C CA . VAL A 1 78 ? 1.858 4.231 -20.277 1.00 92.69 78 VAL A CA 1
ATOM 636 C C . VAL A 1 78 ? 2.122 5.729 -20.146 1.00 92.69 78 VAL A C 1
ATOM 638 O O . VAL A 1 78 ? 1.238 6.534 -20.410 1.00 92.69 78 VAL A O 1
ATOM 641 N N . LEU A 1 79 ? 3.336 6.133 -19.769 1.00 90.94 79 LEU A N 1
ATOM 642 C CA . LEU A 1 79 ? 3.669 7.549 -19.600 1.00 90.94 79 LEU A CA 1
ATOM 643 C C . LEU A 1 79 ? 3.648 8.336 -20.924 1.00 90.94 79 LEU A C 1
ATOM 645 O O . LEU A 1 79 ? 3.408 9.542 -20.914 1.00 90.94 79 LEU A O 1
ATOM 649 N N . ASN A 1 80 ? 3.877 7.676 -22.064 1.00 90.38 80 ASN A N 1
ATOM 650 C CA . ASN A 1 80 ? 3.709 8.288 -23.385 1.00 90.38 80 ASN A CA 1
ATOM 651 C C . ASN A 1 80 ? 2.237 8.579 -23.719 1.00 90.38 80 ASN A C 1
ATOM 653 O O . ASN A 1 80 ? 1.948 9.569 -24.399 1.00 90.38 80 ASN A O 1
ATOM 657 N N . GLU A 1 81 ? 1.321 7.728 -23.255 1.00 90.31 81 GLU A N 1
ATOM 658 C CA . GLU A 1 81 ? -0.127 7.917 -23.389 1.00 90.31 81 GLU A CA 1
ATOM 659 C C . GLU A 1 81 ? -0.638 8.965 -22.384 1.00 90.31 81 GLU A C 1
ATOM 661 O O . GLU A 1 81 ? -1.421 9.848 -22.731 1.00 90.31 81 GLU A O 1
ATOM 666 N N . GLU A 1 82 ? -0.111 8.942 -21.161 1.00 88.19 82 GLU A N 1
ATOM 667 C CA . GLU A 1 82 ? -0.534 9.757 -20.017 1.00 88.19 82 GLU A CA 1
ATOM 668 C C . GLU A 1 82 ? 0.327 11.021 -19.874 1.00 88.19 82 GLU A C 1
ATOM 670 O O . GLU A 1 82 ? 0.964 11.282 -18.849 1.00 88.19 82 GLU A O 1
ATOM 675 N N . LYS A 1 83 ? 0.357 11.836 -20.933 1.00 81.62 83 LYS A N 1
ATOM 676 C CA . LYS A 1 83 ? 1.224 13.028 -21.024 1.00 81.62 83 LYS A CA 1
ATOM 677 C C . LYS A 1 83 ? 1.012 14.034 -19.892 1.00 81.62 83 LYS A C 1
ATOM 679 O O . LYS A 1 83 ? 1.950 14.741 -19.519 1.00 81.62 83 LYS A O 1
ATOM 684 N N . ASP A 1 84 ? -0.199 14.096 -19.346 1.00 81.94 84 ASP A N 1
ATOM 685 C CA . ASP A 1 84 ? -0.526 14.977 -18.228 1.00 81.94 84 ASP A CA 1
ATOM 686 C C . ASP A 1 84 ? 0.239 14.588 -16.958 1.00 81.94 84 ASP A C 1
ATOM 688 O O . ASP A 1 84 ? 0.775 15.472 -16.296 1.00 81.94 84 ASP A O 1
ATOM 692 N N . LEU A 1 85 ? 0.416 13.290 -16.682 1.00 79.31 85 LEU A N 1
ATOM 693 C CA . LEU A 1 85 ? 1.202 12.815 -15.539 1.00 79.31 85 LEU A CA 1
ATOM 694 C C . LEU A 1 85 ? 2.668 13.255 -15.645 1.00 79.31 85 LEU A C 1
ATOM 696 O O . LEU A 1 85 ? 3.258 13.740 -14.677 1.00 79.31 85 LEU A O 1
ATOM 700 N N . VAL A 1 86 ? 3.255 13.134 -16.841 1.00 79.44 86 VAL A N 1
ATOM 701 C CA . VAL A 1 86 ? 4.627 13.594 -17.100 1.00 79.44 86 VAL A CA 1
ATOM 702 C C . VAL A 1 86 ? 4.717 15.108 -16.893 1.00 79.44 86 VAL A C 1
ATOM 704 O O . VAL A 1 86 ? 5.595 15.576 -16.165 1.00 79.44 86 VAL A O 1
ATOM 707 N N . ARG A 1 87 ? 3.773 15.876 -17.455 1.00 81.06 87 ARG A N 1
ATOM 708 C CA . ARG A 1 87 ? 3.718 17.340 -17.312 1.00 81.06 87 ARG A CA 1
ATOM 709 C C . ARG A 1 87 ? 3.583 17.773 -15.850 1.00 81.06 87 ARG A C 1
ATOM 711 O O . ARG A 1 87 ? 4.285 18.689 -15.424 1.00 81.06 87 ARG A O 1
ATOM 718 N N . GLU A 1 88 ? 2.705 17.128 -15.090 1.00 78.06 88 GLU A N 1
ATOM 719 C CA . GLU A 1 88 ? 2.448 17.432 -13.679 1.00 78.06 88 GLU A CA 1
ATOM 720 C C . GLU A 1 88 ? 3.650 17.109 -12.790 1.00 78.06 88 GLU A C 1
ATOM 722 O O . GLU A 1 88 ? 3.974 17.892 -11.898 1.00 78.06 88 GLU A O 1
ATOM 727 N N . SER A 1 89 ? 4.368 16.018 -13.080 1.00 76.62 89 SER A N 1
ATOM 728 C CA . SER A 1 89 ? 5.581 15.645 -12.342 1.00 76.62 89 SER A CA 1
ATOM 729 C C . SER A 1 89 ? 6.749 16.621 -12.531 1.00 76.62 89 SER A C 1
ATOM 731 O O . SER A 1 89 ? 7.677 16.624 -11.725 1.00 76.62 89 SER A O 1
ATOM 733 N N . ARG A 1 90 ? 6.727 17.441 -13.596 1.00 81.88 90 ARG A N 1
ATOM 734 C CA . ARG A 1 90 ? 7.839 18.315 -14.027 1.00 81.88 90 ARG A CA 1
ATOM 735 C C . ARG A 1 90 ? 9.155 17.567 -14.278 1.00 81.88 90 ARG A C 1
ATOM 737 O O . ARG A 1 90 ? 10.228 18.168 -14.236 1.00 81.88 90 ARG A O 1
ATOM 744 N N . LEU A 1 91 ? 9.080 16.267 -14.541 1.00 83.75 91 LEU A N 1
ATOM 745 C CA . LEU A 1 91 ? 10.216 15.414 -14.864 1.00 83.75 91 LEU A CA 1
ATOM 746 C C . LEU A 1 91 ? 10.188 15.027 -16.341 1.00 83.75 91 LEU A C 1
ATOM 748 O O . LEU A 1 91 ? 9.146 15.054 -16.995 1.00 83.75 91 LEU A O 1
ATOM 752 N N . SER A 1 92 ? 11.347 14.640 -16.874 1.00 88.38 92 SER A N 1
ATOM 753 C CA . SER A 1 92 ? 11.385 14.009 -18.193 1.00 88.38 92 SER A CA 1
ATOM 754 C C . SER A 1 92 ? 10.747 12.617 -18.132 1.00 88.38 92 SER A C 1
ATOM 756 O O . SER A 1 92 ? 10.796 11.955 -17.094 1.00 88.38 92 SER A O 1
ATOM 758 N N . LEU A 1 93 ? 10.213 12.142 -19.261 1.00 87.94 93 LEU A N 1
ATOM 759 C CA . LEU A 1 93 ? 9.673 10.784 -19.400 1.00 87.94 93 LEU A CA 1
ATOM 760 C C . LEU A 1 93 ? 10.655 9.715 -18.892 1.00 87.94 93 LEU A C 1
ATOM 762 O O . LEU A 1 93 ? 10.275 8.824 -18.132 1.00 87.94 93 LEU A O 1
ATOM 766 N N . ASN A 1 94 ? 11.926 9.824 -19.290 1.00 90.12 94 ASN A N 1
ATOM 767 C CA . ASN A 1 94 ? 12.967 8.879 -18.890 1.00 90.12 94 ASN A CA 1
ATOM 768 C C . ASN A 1 94 ? 13.242 8.960 -17.388 1.00 90.12 94 ASN A C 1
ATOM 770 O O . ASN A 1 94 ? 13.239 7.929 -16.728 1.00 90.12 94 ASN A O 1
ATOM 774 N N . SER A 1 95 ? 13.375 10.170 -16.837 1.00 89.12 95 SER A N 1
ATOM 775 C CA . SER A 1 95 ? 13.599 10.361 -15.400 1.00 89.12 95 SER A CA 1
ATOM 776 C C . SER A 1 95 ? 12.446 9.811 -14.560 1.00 89.12 95 SER A C 1
ATOM 778 O O . SER A 1 95 ? 12.681 9.188 -13.531 1.00 89.12 95 SER A O 1
ATOM 780 N N . LEU A 1 96 ? 11.199 10.013 -14.992 1.00 86.94 96 LEU A N 1
ATOM 781 C CA . LEU A 1 96 ? 10.031 9.480 -14.293 1.00 86.94 96 LEU A CA 1
ATOM 782 C C . LEU A 1 96 ? 9.970 7.948 -14.384 1.00 86.94 96 LEU A C 1
ATOM 784 O O . LEU A 1 96 ? 9.671 7.284 -13.395 1.00 86.94 96 LEU A O 1
ATOM 788 N N . THR A 1 97 ? 10.315 7.389 -15.546 1.00 90.25 97 THR A N 1
ATOM 789 C CA . THR A 1 97 ? 10.432 5.936 -15.737 1.00 90.25 97 THR A CA 1
ATOM 790 C C . THR A 1 97 ? 11.482 5.339 -14.802 1.00 90.25 97 THR A C 1
ATOM 792 O O . THR A 1 97 ? 11.191 4.359 -14.118 1.00 90.25 97 THR A O 1
ATOM 795 N N . ASP A 1 98 ? 12.682 5.927 -14.761 1.00 90.00 98 ASP A N 1
ATOM 796 C CA . ASP A 1 98 ? 13.780 5.494 -13.891 1.00 90.00 98 ASP A CA 1
ATOM 797 C C . ASP A 1 98 ? 13.328 5.494 -12.430 1.00 90.00 98 ASP A C 1
ATOM 799 O O . ASP A 1 98 ? 13.471 4.494 -11.734 1.00 90.00 98 ASP A O 1
ATOM 803 N N . LEU A 1 99 ? 12.667 6.571 -11.990 1.00 86.81 99 LEU A N 1
ATOM 804 C CA . LEU A 1 99 ? 12.136 6.660 -10.634 1.00 86.81 99 LEU A CA 1
ATOM 805 C C . LEU A 1 99 ? 11.140 5.541 -10.313 1.00 86.81 99 LEU A C 1
ATOM 807 O O . LEU A 1 99 ? 11.243 4.959 -9.237 1.00 86.81 99 LEU A O 1
ATOM 811 N N . ILE A 1 100 ? 10.199 5.220 -11.203 1.00 88.38 100 ILE A N 1
ATOM 812 C CA . ILE A 1 100 ? 9.224 4.145 -10.954 1.00 88.38 100 ILE A CA 1
ATOM 813 C C . ILE A 1 100 ? 9.930 2.785 -10.878 1.00 88.38 100 ILE A C 1
ATOM 815 O O . ILE A 1 100 ? 9.701 2.026 -9.938 1.00 88.38 100 ILE A O 1
ATOM 819 N N . VAL A 1 101 ? 10.802 2.476 -11.842 1.00 87.19 101 VAL A N 1
ATOM 820 C CA . VAL A 1 101 ? 11.495 1.179 -11.909 1.00 87.19 101 VAL A CA 1
ATOM 821 C C . VAL A 1 101 ? 12.440 0.988 -10.721 1.00 87.19 101 VAL A C 1
ATOM 823 O O . VAL A 1 101 ? 12.523 -0.116 -10.184 1.00 87.19 101 VAL A O 1
ATOM 826 N N . ASP A 1 102 ? 13.123 2.045 -10.286 1.00 83.25 102 ASP A N 1
ATOM 827 C CA . ASP A 1 102 ? 14.155 1.952 -9.253 1.00 83.25 102 ASP A CA 1
ATOM 828 C C . ASP A 1 102 ? 13.588 2.047 -7.831 1.00 83.25 102 ASP A C 1
ATOM 830 O O . ASP A 1 102 ? 14.104 1.382 -6.938 1.00 83.25 102 ASP A O 1
ATOM 834 N N . ASN A 1 103 ? 12.510 2.812 -7.596 1.00 77.94 103 ASN A N 1
ATOM 835 C CA . ASN A 1 103 ? 11.896 2.906 -6.258 1.00 77.94 103 ASN A CA 1
ATOM 836 C C . ASN A 1 103 ? 11.023 1.693 -5.909 1.00 77.94 103 ASN A C 1
ATOM 838 O O . ASN A 1 103 ? 10.715 1.483 -4.738 1.00 77.94 103 ASN A O 1
ATOM 842 N N . PHE A 1 104 ? 10.604 0.914 -6.907 1.00 79.19 104 PHE A N 1
ATOM 843 C CA . PHE A 1 104 ? 9.696 -0.217 -6.720 1.00 79.19 104 PHE A CA 1
ATOM 844 C C . PHE A 1 104 ? 10.241 -1.535 -7.292 1.00 79.19 104 PHE A C 1
ATOM 846 O O . PHE A 1 104 ? 9.505 -2.518 -7.369 1.00 79.19 104 PHE A O 1
ATOM 853 N N . GLY A 1 105 ? 11.521 -1.589 -7.676 1.00 66.75 105 GLY A N 1
ATOM 854 C CA . GLY A 1 105 ? 12.168 -2.802 -8.198 1.00 66.75 105 GLY A CA 1
ATOM 855 C C . GLY A 1 105 ? 12.057 -4.003 -7.249 1.00 66.75 105 GLY A C 1
ATOM 856 O O . GLY A 1 105 ? 11.851 -5.137 -7.677 1.00 66.75 105 GLY A O 1
ATOM 857 N N . ASP A 1 106 ? 12.061 -3.725 -5.950 1.00 73.25 106 ASP A N 1
ATOM 858 C CA . ASP A 1 106 ? 11.955 -4.688 -4.853 1.00 73.25 106 ASP A CA 1
ATOM 859 C C . ASP A 1 106 ? 10.633 -5.482 -4.844 1.00 73.25 106 ASP A C 1
ATOM 861 O O . ASP A 1 106 ? 10.562 -6.600 -4.331 1.00 73.25 106 ASP A O 1
ATOM 865 N N . ILE A 1 107 ? 9.585 -4.963 -5.498 1.00 87.81 107 ILE A N 1
ATOM 866 C CA . ILE A 1 107 ? 8.286 -5.638 -5.650 1.00 87.81 107 ILE A CA 1
ATOM 867 C C . ILE A 1 107 ? 8.416 -6.974 -6.389 1.00 87.81 107 ILE A C 1
ATOM 869 O O . ILE A 1 107 ? 7.615 -7.887 -6.158 1.00 87.81 107 ILE A O 1
ATOM 873 N N . TYR A 1 108 ? 9.439 -7.115 -7.240 1.00 88.00 108 TYR A N 1
ATOM 874 C CA . TYR A 1 108 ? 9.709 -8.349 -7.969 1.00 88.00 108 TYR A CA 1
ATOM 875 C C . TYR A 1 108 ? 9.740 -9.566 -7.053 1.00 88.00 108 TYR A C 1
ATOM 877 O O . TYR A 1 108 ? 9.101 -10.575 -7.347 1.00 88.00 108 TYR A O 1
ATOM 885 N N . THR A 1 109 ? 10.443 -9.459 -5.927 1.00 88.19 109 THR A N 1
ATOM 886 C CA . THR A 1 109 ? 10.653 -10.568 -5.000 1.00 88.19 109 THR A CA 1
ATOM 887 C C . THR A 1 109 ? 9.319 -11.137 -4.518 1.00 88.19 109 THR A C 1
ATOM 889 O O . THR A 1 109 ? 9.088 -12.341 -4.621 1.00 88.19 109 THR A O 1
ATOM 892 N N . TYR A 1 110 ? 8.397 -10.277 -4.081 1.00 92.06 110 TYR A N 1
ATOM 893 C CA . TYR A 1 110 ? 7.079 -10.711 -3.618 1.00 92.06 110 TYR A CA 1
ATOM 894 C C . TYR A 1 110 ? 6.192 -11.274 -4.743 1.00 92.06 110 TYR A C 1
ATOM 896 O O . TYR A 1 110 ? 5.434 -12.218 -4.521 1.00 92.06 110 TYR A O 1
ATOM 904 N N . LEU A 1 111 ? 6.253 -10.709 -5.955 1.00 93.31 111 LEU A N 1
ATOM 905 C CA . LEU A 1 111 ? 5.381 -11.133 -7.058 1.00 93.31 111 LEU A CA 1
ATOM 906 C C . LEU A 1 111 ? 5.902 -12.364 -7.809 1.00 93.31 111 LEU A C 1
ATOM 908 O O . LEU A 1 111 ? 5.100 -13.135 -8.338 1.00 93.31 111 LEU A O 1
ATOM 912 N N . HIS A 1 112 ? 7.213 -12.588 -7.847 1.00 90.38 112 HIS A N 1
ATOM 913 C CA . HIS A 1 112 ? 7.831 -13.590 -8.719 1.00 90.38 112 HIS A CA 1
ATOM 914 C C . HIS A 1 112 ? 8.540 -14.732 -7.981 1.00 90.38 112 HIS A C 1
ATOM 916 O O . HIS A 1 112 ? 8.737 -15.780 -8.594 1.00 90.38 112 HIS A O 1
ATOM 922 N N . VAL A 1 113 ? 8.846 -14.606 -6.684 1.00 90.19 113 VAL A N 1
ATOM 923 C CA . VAL A 1 113 ? 9.386 -15.721 -5.884 1.00 90.19 113 VAL A CA 1
ATOM 924 C C . VAL A 1 113 ? 8.267 -16.386 -5.103 1.00 90.19 113 VAL A C 1
ATOM 926 O O . VAL A 1 113 ? 7.741 -15.814 -4.152 1.00 90.19 113 VAL A O 1
ATOM 929 N N . GLU A 1 114 ? 7.917 -17.614 -5.483 1.00 92.44 114 GLU A N 1
ATOM 930 C CA . GLU A 1 114 ? 6.820 -18.364 -4.859 1.00 92.44 114 GLU A CA 1
ATOM 931 C C . GLU A 1 114 ? 7.000 -18.524 -3.349 1.00 92.44 114 GLU A C 1
ATOM 933 O O . GLU A 1 114 ? 6.081 -18.255 -2.579 1.00 92.44 114 GLU A O 1
ATOM 938 N N . GLN A 1 115 ? 8.200 -18.911 -2.919 1.00 93.38 115 GLN A N 1
ATOM 939 C CA . GLN A 1 115 ? 8.499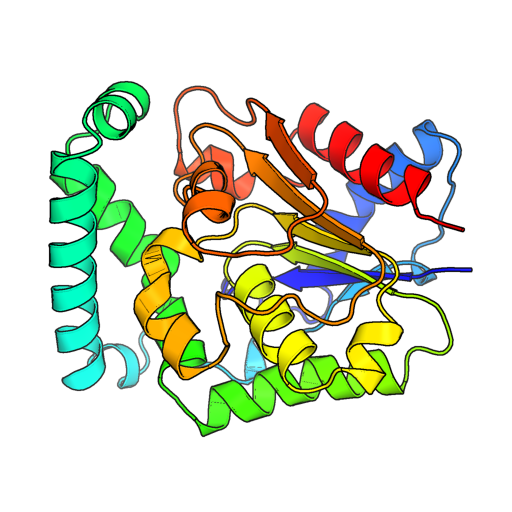 -19.164 -1.512 1.00 93.38 115 GLN A CA 1
ATOM 940 C C . GLN A 1 115 ? 8.320 -17.897 -0.669 1.00 93.38 115 GLN A C 1
ATOM 942 O O . GLN A 1 115 ? 7.747 -17.951 0.417 1.00 93.38 115 GLN A O 1
ATOM 947 N N . ILE A 1 116 ? 8.757 -16.747 -1.188 1.00 92.56 116 ILE A N 1
ATOM 948 C CA . ILE A 1 116 ? 8.641 -15.464 -0.488 1.00 92.56 116 ILE A CA 1
ATOM 949 C C . ILE A 1 116 ? 7.191 -14.993 -0.499 1.00 92.56 116 ILE A C 1
ATOM 951 O O . ILE A 1 116 ? 6.684 -14.588 0.541 1.00 92.56 116 ILE A O 1
ATOM 955 N N . HIS A 1 117 ? 6.492 -15.109 -1.630 1.00 94.75 117 HIS A N 1
ATOM 956 C CA . HIS A 1 117 ? 5.068 -14.797 -1.714 1.00 94.75 117 HIS A CA 1
ATOM 957 C C . HIS A 1 117 ? 4.258 -15.541 -0.642 1.00 94.75 117 HIS A C 1
ATOM 959 O O . HIS A 1 117 ? 3.488 -14.933 0.104 1.00 94.75 117 HIS A O 1
ATOM 965 N N . GLN A 1 118 ? 4.464 -16.857 -0.539 1.00 96.62 118 GLN A N 1
ATOM 966 C CA . GLN A 1 118 ? 3.784 -17.704 0.436 1.00 96.62 118 GLN A CA 1
ATOM 967 C C . GLN A 1 118 ? 4.162 -17.339 1.873 1.00 96.62 118 GLN A C 1
ATOM 969 O O . GLN A 1 118 ? 3.271 -17.172 2.705 1.00 96.62 118 GLN A O 1
ATOM 974 N N . ALA A 1 119 ? 5.455 -17.169 2.163 1.00 96.25 119 ALA A N 1
ATOM 975 C CA . ALA A 1 119 ? 5.928 -16.844 3.505 1.00 96.25 119 ALA A CA 1
ATOM 976 C C . ALA A 1 119 ? 5.432 -15.466 3.982 1.00 96.25 119 ALA A C 1
ATOM 978 O O . ALA A 1 119 ? 4.987 -15.327 5.121 1.00 96.25 119 ALA A O 1
ATOM 979 N N . VAL A 1 120 ? 5.437 -14.459 3.104 1.00 95.69 120 VAL A N 1
ATOM 980 C CA . VAL A 1 120 ? 4.901 -13.123 3.398 1.00 95.69 120 VAL A CA 1
ATOM 981 C C . VAL A 1 120 ? 3.391 -13.189 3.644 1.00 95.69 120 VAL A C 1
ATOM 983 O O . VAL A 1 120 ? 2.915 -12.663 4.649 1.00 95.69 120 VAL A O 1
ATOM 986 N N . ASN A 1 121 ? 2.626 -13.880 2.792 1.00 97.62 121 ASN A N 1
ATOM 987 C CA . ASN A 1 121 ? 1.184 -14.043 3.011 1.00 97.62 121 ASN A CA 1
ATOM 988 C C . ASN A 1 121 ? 0.885 -14.804 4.310 1.00 97.62 121 ASN A C 1
ATOM 990 O O . ASN A 1 121 ? -0.073 -14.472 5.004 1.00 97.62 121 ASN A O 1
ATOM 994 N N . TRP A 1 122 ? 1.720 -15.780 4.678 1.00 98.31 122 TRP A N 1
ATOM 995 C CA . TRP A 1 122 ? 1.572 -16.506 5.936 1.00 98.31 122 TRP A CA 1
ATOM 996 C C . TRP A 1 122 ? 1.680 -15.587 7.155 1.00 98.31 122 TRP A C 1
ATOM 998 O O . TRP A 1 122 ? 0.885 -15.734 8.076 1.00 98.31 122 TRP A O 1
ATOM 1008 N N . ARG A 1 123 ? 2.566 -14.579 7.144 1.00 97.44 123 ARG A N 1
ATOM 1009 C CA . ARG A 1 123 ? 2.631 -13.560 8.213 1.00 97.44 123 ARG A CA 1
ATOM 1010 C C . ARG A 1 123 ? 1.316 -12.792 8.356 1.00 97.44 123 ARG A C 1
ATOM 1012 O O . ARG A 1 123 ? 0.873 -12.526 9.471 1.00 97.44 123 ARG A O 1
ATOM 1019 N N . VAL A 1 124 ? 0.674 -12.463 7.232 1.00 98.31 124 VAL A N 1
ATOM 1020 C CA . VAL A 1 124 ? -0.647 -11.816 7.233 1.00 98.31 124 VAL A CA 1
ATOM 1021 C C . VAL A 1 124 ? -1.694 -12.749 7.836 1.00 98.31 124 VAL A C 1
ATOM 1023 O O . VAL A 1 124 ? -2.469 -12.335 8.695 1.00 98.31 124 VAL A O 1
ATOM 1026 N N . TYR A 1 125 ? -1.706 -14.018 7.425 1.00 98.56 125 TYR A N 1
ATOM 1027 C CA . TYR A 1 125 ? -2.669 -14.996 7.928 1.00 98.56 125 TYR A CA 1
ATOM 1028 C C . TYR A 1 125 ? -2.493 -15.291 9.412 1.00 98.56 125 TYR A C 1
ATOM 1030 O O . TYR A 1 125 ? -3.479 -15.298 10.141 1.00 98.56 125 TYR A O 1
ATOM 1038 N N . GLU A 1 126 ? -1.256 -15.496 9.858 1.00 98.38 126 GLU A N 1
ATOM 1039 C CA . GLU A 1 126 ? -0.902 -15.713 11.258 1.00 98.38 126 GLU A CA 1
ATOM 1040 C C . GLU A 1 126 ? -1.389 -14.548 12.121 1.00 98.38 126 GLU A C 1
ATOM 1042 O O . GLU A 1 126 ? -2.051 -14.766 13.137 1.00 98.38 126 GLU A O 1
ATOM 1047 N N . PHE A 1 127 ? -1.143 -13.310 11.684 1.00 98.19 127 PHE A N 1
ATOM 1048 C CA . PHE A 1 127 ? -1.639 -12.136 12.389 1.00 98.19 127 PHE A CA 1
ATOM 1049 C C . PHE A 1 127 ? -3.173 -12.126 12.462 1.00 98.19 127 PHE A C 1
ATOM 1051 O O . PHE A 1 127 ? -3.739 -12.023 13.548 1.00 98.19 127 PHE A O 1
ATOM 1058 N N . LEU A 1 128 ? -3.864 -12.255 11.322 1.00 98.19 128 LEU A N 1
ATOM 1059 C CA . LEU A 1 128 ? -5.330 -12.175 11.271 1.00 98.19 128 LEU A CA 1
ATOM 1060 C C . LEU A 1 128 ? -6.009 -13.320 12.031 1.00 98.19 128 LEU A C 1
ATOM 1062 O O . LEU A 1 128 ? -7.056 -13.115 12.640 1.00 98.19 128 LEU A O 1
ATOM 1066 N N . HIS A 1 129 ? -5.427 -14.518 12.011 1.00 97.81 129 HIS A N 1
ATOM 1067 C CA . HIS A 1 129 ? -5.933 -15.670 12.752 1.00 97.81 129 HIS A CA 1
ATOM 1068 C C . HIS A 1 129 ? -5.888 -15.424 14.264 1.00 97.81 129 HIS A C 1
ATOM 1070 O O . HIS A 1 129 ? -6.867 -15.691 14.962 1.00 97.81 129 HIS A O 1
ATOM 1076 N N . ASN A 1 130 ? -4.775 -14.863 14.742 1.00 97.19 130 ASN A N 1
ATOM 1077 C CA . ASN A 1 130 ? -4.544 -14.576 16.156 1.00 97.19 130 ASN A CA 1
ATOM 1078 C C . ASN A 1 130 ? -5.163 -13.248 16.617 1.00 97.19 130 ASN A C 1
ATOM 1080 O O . ASN A 1 130 ? -5.251 -12.995 17.819 1.00 97.19 130 ASN A O 1
ATOM 1084 N N . ALA A 1 131 ? -5.613 -12.400 15.691 1.00 94.44 131 ALA A N 1
ATOM 1085 C CA . ALA A 1 131 ? -6.337 -11.186 16.025 1.00 94.44 131 ALA A CA 1
ATOM 1086 C C . ALA A 1 131 ? -7.664 -11.558 16.706 1.00 94.44 131 ALA A C 1
ATOM 1088 O O . ALA A 1 131 ? -8.612 -12.012 16.063 1.00 94.44 131 ALA A O 1
ATOM 1089 N N . GLY A 1 132 ? -7.742 -11.355 18.023 1.00 91.50 132 GLY A N 1
ATOM 1090 C CA . GLY A 1 132 ? -8.963 -11.555 18.814 1.00 91.50 132 GLY A CA 1
ATOM 1091 C C . GLY A 1 132 ? -10.026 -10.471 18.607 1.00 91.50 132 GLY A C 1
ATOM 1092 O O . GLY A 1 132 ? -11.064 -10.499 19.261 1.00 91.50 132 GLY A O 1
ATOM 1093 N N . GLN A 1 133 ? -9.767 -9.504 17.727 1.00 93.88 133 GLN A N 1
ATOM 1094 C CA . GLN A 1 133 ? -10.584 -8.313 17.530 1.00 93.88 133 GLN A CA 1
ATOM 1095 C C . GLN A 1 133 ? -10.588 -7.854 16.062 1.00 93.88 133 GLN A C 1
ATOM 1097 O O . GLN A 1 133 ? -9.695 -8.259 15.313 1.00 93.88 133 GLN A O 1
ATOM 1102 N N . PRO A 1 134 ? -11.564 -7.023 15.637 1.00 95.56 134 PRO A N 1
ATOM 1103 C CA . PRO A 1 134 ? -11.609 -6.493 14.276 1.00 95.56 134 PRO A CA 1
ATOM 1104 C C . PRO A 1 134 ? -10.342 -5.716 13.905 1.00 95.56 134 PRO A C 1
ATOM 1106 O O . PRO A 1 134 ? -9.812 -4.944 14.708 1.00 95.56 134 PRO A O 1
ATOM 1109 N N . VAL A 1 135 ? -9.868 -5.913 12.676 1.00 98.31 135 VAL A N 1
ATOM 1110 C CA . VAL A 1 135 ? -8.617 -5.327 12.179 1.00 98.31 135 VAL A CA 1
ATOM 1111 C C . VAL A 1 135 ? -8.896 -4.176 11.213 1.00 98.31 135 VAL A C 1
ATOM 1113 O O . VAL A 1 135 ? -9.634 -4.329 10.241 1.00 98.31 135 VAL A O 1
ATOM 1116 N N . HIS A 1 136 ? -8.244 -3.041 11.444 1.00 98.56 136 HIS A N 1
ATOM 1117 C CA . HIS A 1 136 ? -8.110 -1.938 10.499 1.00 98.56 136 HIS A CA 1
ATOM 1118 C C . HIS A 1 136 ? -6.730 -2.016 9.851 1.00 98.56 136 HIS A C 1
ATOM 1120 O O . HIS A 1 136 ? -5.722 -1.685 10.472 1.00 98.56 136 HIS A O 1
ATOM 1126 N N . LEU A 1 137 ? -6.673 -2.494 8.613 1.00 98.62 137 LEU A N 1
ATOM 1127 C CA . LEU A 1 137 ? -5.431 -2.807 7.923 1.00 98.62 137 LEU A CA 1
ATOM 1128 C C . LEU A 1 137 ? -5.001 -1.656 7.011 1.00 98.62 137 LEU A C 1
ATOM 1130 O O . LEU A 1 137 ? -5.698 -1.334 6.054 1.00 98.62 137 LEU A O 1
ATOM 1134 N N . LEU A 1 138 ? -3.832 -1.074 7.264 1.00 98.75 138 LEU A N 1
ATOM 1135 C CA . LEU A 1 138 ? -3.208 -0.050 6.428 1.00 98.75 138 LEU A CA 1
ATOM 1136 C C . LEU A 1 138 ? -2.099 -0.698 5.602 1.00 98.75 138 LEU A C 1
ATOM 1138 O O . LEU A 1 138 ? -1.008 -0.969 6.105 1.00 98.75 138 LEU A O 1
ATOM 1142 N N . GLY A 1 139 ? -2.374 -0.943 4.324 1.00 97.94 139 GLY A N 1
ATOM 1143 C CA . GLY A 1 139 ? -1.375 -1.396 3.364 1.00 97.94 139 GLY A CA 1
ATOM 1144 C C . GLY A 1 139 ? -0.711 -0.201 2.691 1.00 97.94 139 GLY A C 1
ATOM 1145 O O . GLY A 1 139 ? -1.336 0.460 1.864 1.00 97.94 139 GLY A O 1
ATOM 1146 N N . TYR A 1 140 ? 0.550 0.069 3.018 1.00 96.12 140 TYR A N 1
ATOM 1147 C CA . TYR A 1 140 ? 1.315 1.179 2.451 1.00 96.12 140 TYR A CA 1
ATOM 1148 C C . TYR A 1 140 ? 2.314 0.697 1.398 1.00 96.12 140 TYR A C 1
ATOM 1150 O O . TYR A 1 140 ? 3.083 -0.237 1.640 1.00 96.12 140 TYR A O 1
ATOM 1158 N N . SER A 1 141 ? 2.328 1.351 0.231 1.00 94.44 141 SER A N 1
ATOM 1159 C CA . SER A 1 141 ? 3.216 1.010 -0.887 1.00 94.44 141 SER A CA 1
ATOM 1160 C C . SER A 1 141 ? 3.070 -0.471 -1.272 1.00 94.44 141 SER A C 1
ATOM 1162 O O . SER A 1 141 ? 1.940 -0.938 -1.416 1.00 94.44 141 SER A O 1
ATOM 1164 N N . LEU A 1 142 ? 4.143 -1.261 -1.399 1.00 94.31 142 LEU A N 1
ATOM 1165 C CA . LEU A 1 142 ? 4.043 -2.713 -1.641 1.00 94.31 142 LEU A CA 1
ATOM 1166 C C . LEU A 1 142 ? 3.189 -3.454 -0.588 1.00 94.31 142 LEU A C 1
ATOM 1168 O O . LEU A 1 142 ? 2.520 -4.425 -0.941 1.00 94.31 142 LEU A O 1
ATOM 1172 N N . GLY A 1 143 ? 3.107 -2.972 0.654 1.00 95.88 143 GLY A N 1
ATOM 1173 C CA . GLY A 1 143 ? 2.236 -3.553 1.680 1.00 95.88 143 GLY A CA 1
ATOM 1174 C C . GLY A 1 143 ? 0.751 -3.565 1.291 1.00 95.88 143 GLY A C 1
ATOM 1175 O O . GLY A 1 143 ? 0.011 -4.453 1.708 1.00 95.88 143 GLY A O 1
ATOM 1176 N N . SER A 1 144 ? 0.318 -2.642 0.421 1.00 97.44 144 SER A N 1
ATOM 1177 C CA . SER A 1 144 ? -1.028 -2.661 -0.176 1.00 97.44 144 SER A CA 1
ATOM 1178 C C . SER A 1 144 ? -1.253 -3.866 -1.095 1.00 97.44 144 SER A C 1
ATOM 1180 O O . SER A 1 144 ? -2.306 -4.494 -1.034 1.00 97.44 144 SER A O 1
ATOM 1182 N N . ILE A 1 145 ? -0.256 -4.220 -1.910 1.00 97.50 145 ILE A N 1
ATOM 1183 C CA . ILE A 1 145 ? -0.304 -5.370 -2.818 1.00 97.50 145 ILE A CA 1
ATOM 1184 C C . ILE A 1 145 ? -0.248 -6.666 -2.007 1.00 97.50 145 ILE A C 1
ATOM 1186 O O . ILE A 1 145 ? -1.018 -7.584 -2.280 1.00 97.50 145 ILE A O 1
ATOM 1190 N N . VAL A 1 146 ? 0.612 -6.720 -0.983 1.00 97.19 146 VAL A N 1
ATOM 1191 C CA . VAL A 1 146 ? 0.698 -7.859 -0.056 1.00 97.19 146 VAL A CA 1
ATOM 1192 C C . VAL A 1 146 ? -0.651 -8.129 0.602 1.00 97.19 146 VAL A C 1
ATOM 1194 O O . VAL A 1 146 ? -1.170 -9.241 0.513 1.00 97.19 146 VAL A O 1
ATOM 1197 N N . ALA A 1 147 ? -1.244 -7.101 1.215 1.00 98.06 147 ALA A N 1
ATOM 1198 C CA . ALA A 1 147 ? -2.554 -7.204 1.841 1.00 98.06 147 ALA A CA 1
ATOM 1199 C C . ALA A 1 147 ? -3.622 -7.655 0.835 1.00 98.06 147 ALA A C 1
ATOM 1201 O O . ALA A 1 147 ? -4.350 -8.605 1.105 1.00 98.06 147 ALA A O 1
ATOM 1202 N N . TYR A 1 148 ? -3.687 -7.022 -0.340 1.00 98.31 148 TYR A N 1
ATOM 1203 C CA . TYR A 1 148 ? -4.672 -7.346 -1.372 1.00 98.31 148 TYR A CA 1
ATOM 1204 C C . TYR A 1 148 ? -4.608 -8.820 -1.803 1.00 98.31 148 TYR A C 1
ATOM 1206 O O . TYR A 1 148 ? -5.623 -9.521 -1.772 1.00 98.31 148 TYR A O 1
ATOM 1214 N N . CYS A 1 149 ? -3.412 -9.312 -2.135 1.00 97.94 149 CYS A N 1
ATOM 1215 C CA . CYS A 1 149 ? -3.195 -10.699 -2.538 1.00 97.94 149 CYS A CA 1
ATOM 1216 C C . CYS A 1 149 ? -3.531 -11.689 -1.415 1.00 97.94 149 CYS A C 1
ATOM 1218 O O . CYS A 1 149 ? -4.237 -12.669 -1.655 1.00 97.94 149 CYS A O 1
ATOM 1220 N N . AL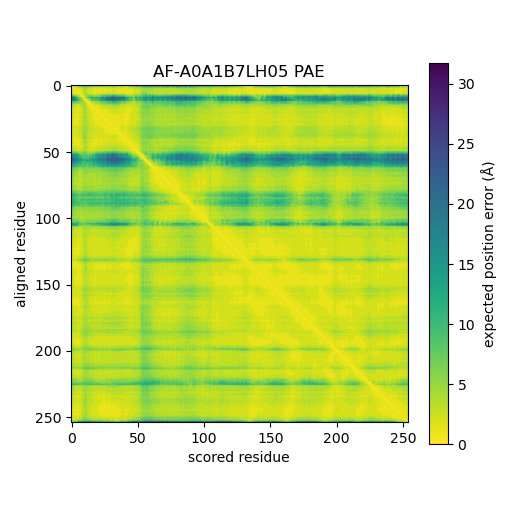A A 1 150 ? -3.059 -11.436 -0.189 1.00 98.31 150 ALA A N 1
ATOM 1221 C CA . ALA A 1 150 ? -3.316 -12.314 0.948 1.00 98.31 150 ALA A CA 1
ATOM 1222 C C . ALA A 1 150 ? -4.821 -12.391 1.268 1.00 98.31 150 ALA A C 1
ATOM 1224 O O . ALA A 1 150 ? -5.397 -13.476 1.361 1.00 98.31 150 ALA A O 1
ATOM 1225 N N . LEU A 1 151 ? -5.494 -11.243 1.373 1.00 98.56 151 LEU A N 1
ATOM 1226 C CA . LEU A 1 151 ? -6.909 -11.178 1.743 1.00 98.56 151 LEU A CA 1
ATOM 1227 C C . LEU A 1 151 ? -7.819 -11.880 0.722 1.00 98.56 151 LEU A C 1
ATOM 1229 O O . LEU A 1 151 ? -8.784 -12.530 1.115 1.00 98.56 151 LEU A O 1
ATOM 1233 N N . GLN A 1 152 ? -7.514 -11.818 -0.578 1.00 97.69 152 GLN A N 1
ATOM 1234 C CA . GLN A 1 152 ? -8.284 -12.572 -1.574 1.00 97.69 152 GLN A CA 1
ATOM 1235 C C . GLN A 1 152 ? -8.137 -14.089 -1.442 1.00 97.69 152 GLN A C 1
ATOM 1237 O O . GLN A 1 152 ? -9.087 -14.828 -1.696 1.00 97.69 152 GLN A O 1
ATOM 1242 N N . LYS A 1 153 ? -6.949 -14.569 -1.069 1.00 97.44 153 LYS A N 1
ATOM 1243 C CA . LYS A 1 153 ? -6.659 -16.005 -0.977 1.00 97.44 153 LYS A CA 1
ATOM 1244 C C . LYS A 1 153 ? -7.214 -16.652 0.289 1.00 97.44 153 LYS A C 1
ATOM 1246 O O . LYS A 1 153 ? -7.339 -17.873 0.321 1.00 97.44 153 LYS A O 1
ATOM 1251 N N . SER A 1 154 ? -7.582 -15.862 1.298 1.00 97.12 154 SER A N 1
ATOM 1252 C CA . SER A 1 154 ? -8.216 -16.360 2.521 1.00 97.12 154 SER A CA 1
ATOM 1253 C C . SER A 1 154 ? -9.449 -15.532 2.909 1.00 97.12 154 SER A C 1
ATOM 1255 O O . SER A 1 154 ? -9.392 -14.747 3.860 1.00 97.12 154 SER A O 1
ATOM 1257 N N . PRO A 1 155 ? -10.596 -15.717 2.219 1.00 97.31 155 PRO A N 1
ATOM 1258 C CA . PRO A 1 155 ? -11.834 -15.011 2.547 1.00 97.31 155 PRO A CA 1
ATOM 1259 C C . PRO A 1 155 ? -12.265 -15.114 4.024 1.00 97.31 155 PRO A C 1
ATOM 1261 O O . PRO A 1 155 ? -12.664 -14.090 4.580 1.00 97.31 155 PRO A O 1
ATOM 1264 N N . PRO A 1 156 ? -12.134 -16.270 4.718 1.00 97.06 156 PRO A N 1
ATOM 1265 C CA . PRO A 1 156 ? -12.472 -16.355 6.141 1.00 97.06 156 PRO A CA 1
ATOM 1266 C C . PRO A 1 156 ? -11.621 -15.444 7.037 1.00 97.06 156 PRO A C 1
ATOM 1268 O O . PRO A 1 156 ? -12.134 -14.887 8.005 1.00 97.06 156 PRO A O 1
ATOM 1271 N N . LEU A 1 157 ? -10.328 -15.276 6.731 1.00 97.88 157 LEU A N 1
ATOM 1272 C CA . LEU A 1 157 ? -9.460 -14.358 7.476 1.00 97.88 157 LEU A CA 1
ATOM 1273 C C . LEU A 1 157 ? -9.691 -12.905 7.058 1.00 97.88 157 LEU A C 1
ATOM 1275 O O . LEU A 1 157 ? -9.663 -12.021 7.911 1.00 97.88 157 LEU A O 1
ATOM 1279 N N . ALA A 1 158 ? -9.974 -12.655 5.778 1.00 98.00 158 ALA A N 1
ATOM 1280 C CA . ALA A 1 158 ? -10.314 -11.322 5.291 1.00 98.00 158 ALA A CA 1
ATOM 1281 C C . ALA A 1 158 ? -11.580 -10.758 5.949 1.00 98.00 158 ALA A C 1
ATOM 1283 O O . ALA A 1 158 ? -11.618 -9.566 6.240 1.00 98.00 158 ALA A O 1
ATOM 1284 N N . GLY A 1 159 ? -12.549 -11.613 6.295 1.00 97.19 159 GLY A N 1
ATOM 1285 C CA . GLY A 1 159 ? -13.745 -11.219 7.048 1.00 97.19 159 GLY A CA 1
ATOM 1286 C C . GLY A 1 159 ? -13.468 -10.646 8.446 1.00 97.19 159 GLY A C 1
ATOM 1287 O O . GLY A 1 159 ? -14.364 -10.066 9.052 1.00 97.19 159 GLY A O 1
ATOM 1288 N N . ARG A 1 160 ? -12.237 -10.765 8.969 1.00 96.69 160 ARG A N 1
ATOM 1289 C CA . ARG A 1 160 ? -11.804 -10.117 10.223 1.00 96.69 160 ARG A CA 1
ATOM 1290 C C . ARG A 1 160 ? -11.349 -8.670 10.031 1.00 96.69 160 ARG A C 1
ATOM 1292 O O . ARG A 1 160 ? -11.154 -7.955 11.015 1.00 96.69 160 ARG A O 1
ATOM 1299 N N . VAL A 1 161 ? -11.149 -8.237 8.787 1.00 98.38 161 VAL A N 1
ATOM 1300 C CA . VAL A 1 161 ? -10.715 -6.880 8.458 1.00 98.38 161 VAL A CA 1
ATOM 1301 C C . VAL A 1 161 ? -11.943 -5.991 8.281 1.00 98.38 161 VAL A C 1
ATOM 1303 O O . VAL A 1 161 ? -12.645 -6.059 7.270 1.00 98.38 161 VAL A O 1
ATOM 1306 N N . ALA A 1 162 ? -12.185 -5.134 9.272 1.00 98.12 162 ALA A N 1
ATOM 1307 C CA . ALA A 1 162 ? -13.264 -4.150 9.258 1.00 98.12 162 ALA A CA 1
ATOM 1308 C C . ALA A 1 162 ? -13.014 -3.056 8.211 1.00 98.12 162 ALA A C 1
ATOM 1310 O O . ALA A 1 162 ? -13.935 -2.605 7.532 1.00 98.12 162 ALA A O 1
ATOM 1311 N N . HIS A 1 163 ? -11.755 -2.651 8.044 1.00 98.56 163 HIS A N 1
ATOM 1312 C CA . HIS A 1 163 ? -11.379 -1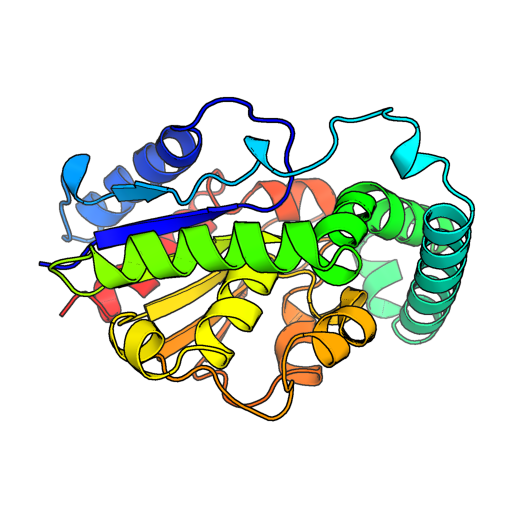.630 7.074 1.00 98.56 163 HIS A CA 1
ATOM 1313 C C . HIS A 1 163 ? -10.004 -1.926 6.498 1.00 98.56 163 HIS A C 1
ATOM 1315 O O . HIS A 1 163 ? -9.018 -1.961 7.226 1.00 98.56 163 HIS A O 1
ATOM 1321 N N . PHE A 1 164 ? -9.933 -2.123 5.189 1.00 98.69 164 PHE A N 1
ATOM 1322 C CA . PHE A 1 164 ? -8.686 -2.165 4.446 1.00 98.69 164 PHE A CA 1
ATOM 1323 C C . PHE A 1 164 ? -8.445 -0.800 3.795 1.00 98.69 164 PHE A C 1
ATOM 1325 O O . PHE A 1 164 ? -9.258 -0.339 2.995 1.00 98.69 164 PHE A O 1
ATOM 1332 N N . ILE A 1 165 ? -7.342 -0.144 4.142 1.00 98.75 165 ILE A N 1
ATOM 1333 C CA . ILE A 1 165 ? -6.933 1.146 3.590 1.00 98.75 165 ILE A CA 1
ATOM 1334 C C . ILE A 1 165 ? -5.644 0.938 2.797 1.00 98.75 165 ILE A C 1
ATOM 1336 O O . ILE A 1 165 ? -4.619 0.554 3.361 1.00 98.75 165 ILE A O 1
ATOM 1340 N N . THR A 1 166 ? -5.674 1.212 1.495 1.00 98.50 166 THR A N 1
ATOM 1341 C CA . THR A 1 166 ? -4.465 1.244 0.664 1.00 98.50 166 THR A CA 1
ATOM 1342 C C . THR A 1 166 ? -3.924 2.664 0.577 1.00 98.50 166 THR A C 1
ATOM 1344 O O . THR A 1 166 ? -4.657 3.593 0.248 1.00 98.50 166 THR A O 1
ATOM 1347 N N . LEU A 1 167 ? -2.636 2.828 0.877 1.00 97.31 167 LEU A N 1
ATOM 1348 C CA . LEU A 1 167 ? -1.920 4.104 0.888 1.00 97.31 167 LEU A CA 1
ATOM 1349 C C . LEU A 1 167 ? -0.802 4.042 -0.154 1.00 97.31 167 LEU A C 1
ATOM 1351 O O . LEU A 1 167 ? 0.046 3.149 -0.078 1.00 97.31 167 LEU A O 1
ATOM 1355 N N . GLY A 1 168 ? -0.790 4.952 -1.130 1.00 95.56 168 GLY A N 1
ATOM 1356 C CA . GLY A 1 168 ? 0.276 4.998 -2.139 1.00 95.56 168 GLY A CA 1
ATOM 1357 C C . GLY A 1 168 ? 0.470 3.671 -2.878 1.00 95.56 168 GLY A C 1
ATOM 1358 O O . GLY A 1 168 ? 1.599 3.245 -3.095 1.00 95.56 168 GLY A O 1
ATOM 1359 N N . SER A 1 169 ? -0.612 2.950 -3.184 1.00 96.38 169 SER A N 1
ATOM 1360 C CA . SER A 1 169 ? -0.509 1.626 -3.803 1.00 96.38 169 SER A CA 1
ATOM 1361 C C . SER A 1 169 ? 0.096 1.702 -5.208 1.00 96.38 169 SER A C 1
ATOM 1363 O O . SER A 1 169 ? -0.489 2.367 -6.064 1.00 96.38 169 SER A O 1
ATOM 1365 N N . PRO A 1 170 ? 1.191 0.971 -5.498 1.00 95.88 170 PRO A N 1
ATOM 1366 C CA . PRO A 1 170 ? 1.776 0.934 -6.833 1.00 95.88 170 PRO A CA 1
ATOM 1367 C C . PRO A 1 170 ? 1.109 -0.106 -7.747 1.00 95.88 170 PRO A C 1
ATOM 1369 O O . PRO A 1 170 ? 1.604 -0.380 -8.836 1.00 95.88 170 PRO A O 1
ATOM 1372 N N . LEU A 1 171 ? -0.009 -0.717 -7.331 1.00 96.38 171 LEU A N 1
ATOM 1373 C CA . LEU A 1 171 ? -0.620 -1.869 -8.008 1.00 96.38 171 LEU A CA 1
ATOM 1374 C C . LEU A 1 171 ? -0.898 -1.620 -9.495 1.00 96.38 171 LEU A C 1
ATOM 1376 O O . LEU A 1 171 ? -0.707 -2.534 -10.289 1.00 96.38 171 LEU A O 1
ATOM 1380 N N . PHE A 1 172 ? -1.251 -0.396 -9.904 1.00 96.12 172 PHE A N 1
ATOM 1381 C CA . PHE A 1 172 ? -1.420 -0.064 -11.323 1.00 96.12 172 PHE A CA 1
ATOM 1382 C C . PHE A 1 172 ? -0.170 -0.394 -12.162 1.00 96.12 172 PHE A C 1
ATOM 1384 O O . PHE A 1 172 ? -0.278 -1.021 -13.222 1.00 96.12 172 PHE A O 1
ATOM 1391 N N . TRP A 1 173 ? 1.016 -0.007 -11.681 1.00 95.00 173 TRP A N 1
ATOM 1392 C CA . TRP A 1 173 ? 2.286 -0.260 -12.367 1.00 95.00 173 TRP A CA 1
ATOM 1393 C C . TRP A 1 173 ? 2.621 -1.749 -12.418 1.00 95.00 173 TRP A C 1
ATOM 1395 O O . TRP A 1 173 ? 3.191 -2.229 -13.394 1.00 95.00 173 TRP A O 1
ATOM 1405 N N . PHE A 1 174 ? 2.217 -2.494 -11.390 1.00 94.94 174 PHE A N 1
ATOM 1406 C CA . PHE A 1 174 ? 2.567 -3.902 -11.215 1.00 94.94 174 PHE A CA 1
ATOM 1407 C C . PHE A 1 174 ? 1.418 -4.867 -11.524 1.00 94.94 174 PHE A C 1
ATOM 1409 O O . PHE A 1 174 ? 1.514 -6.051 -11.199 1.00 94.94 174 PHE A O 1
ATOM 1416 N N . ARG A 1 175 ? 0.349 -4.398 -12.183 1.00 95.38 175 ARG A N 1
ATOM 1417 C CA . ARG A 1 175 ? -0.893 -5.162 -12.397 1.00 95.38 175 ARG A CA 1
ATOM 1418 C C . ARG A 1 175 ? -0.658 -6.547 -13.001 1.00 95.38 175 ARG A C 1
ATOM 1420 O O . ARG A 1 175 ? -1.190 -7.517 -12.488 1.00 95.38 175 ARG A O 1
ATOM 1427 N N . GLN A 1 176 ? 0.236 -6.662 -13.986 1.00 92.50 176 GLN A N 1
ATOM 1428 C CA . GLN A 1 176 ? 0.562 -7.939 -14.636 1.00 92.50 176 GLN A CA 1
ATOM 1429 C C . GLN A 1 176 ? 1.212 -8.954 -13.684 1.00 92.50 176 GLN A C 1
ATOM 1431 O O . GLN A 1 176 ? 1.035 -10.162 -13.830 1.00 92.50 176 GLN A O 1
ATOM 1436 N N . GLY A 1 177 ? 2.007 -8.481 -12.720 1.00 93.44 177 GLY A N 1
ATOM 1437 C CA . GLY A 1 177 ? 2.576 -9.340 -11.684 1.00 93.44 177 GLY A CA 1
ATOM 1438 C C . GLY A 1 177 ? 1.527 -9.713 -10.635 1.00 93.44 177 GLY A C 1
ATOM 1439 O O . GLY A 1 177 ? 1.479 -10.860 -10.198 1.00 93.44 177 GLY A O 1
ATOM 1440 N N . VAL A 1 178 ? 0.646 -8.772 -10.283 1.00 96.56 178 VAL A N 1
ATOM 1441 C CA . VAL A 1 178 ? -0.453 -8.998 -9.332 1.00 96.56 178 VAL A CA 1
ATOM 1442 C C . VAL A 1 178 ? -1.495 -9.973 -9.885 1.00 96.56 178 VAL A C 1
ATOM 1444 O O . VAL A 1 178 ? -1.927 -10.842 -9.141 1.00 96.56 178 VAL A O 1
ATOM 1447 N N . GLU A 1 179 ? -1.823 -9.934 -11.179 1.00 96.44 179 GLU A N 1
ATOM 1448 C CA . GLU A 1 179 ? -2.748 -10.874 -11.849 1.00 96.44 179 GLU A CA 1
ATOM 1449 C C . GLU A 1 179 ? -2.305 -12.341 -11.746 1.00 96.44 179 GLU A C 1
ATOM 1451 O O . GLU A 1 179 ? -3.123 -13.257 -11.806 1.00 96.44 179 GLU A O 1
ATOM 1456 N N . ARG A 1 180 ? -1.007 -12.596 -11.538 1.00 95.19 180 ARG A N 1
ATOM 1457 C CA . ARG A 1 180 ? -0.495 -13.954 -11.283 1.00 95.19 180 ARG A CA 1
ATOM 1458 C C . ARG A 1 180 ? -0.798 -14.440 -9.866 1.00 95.19 180 ARG A C 1
ATOM 1460 O O . ARG A 1 180 ? -0.701 -15.633 -9.589 1.00 95.19 180 ARG A O 1
ATOM 1467 N N . ARG A 1 181 ? -1.101 -13.518 -8.952 1.00 96.75 181 ARG A N 1
ATOM 1468 C CA . ARG A 1 181 ? -1.255 -13.752 -7.510 1.00 96.75 181 ARG A CA 1
ATOM 1469 C C . ARG A 1 181 ? -2.689 -13.569 -7.033 1.00 96.75 181 ARG A C 1
ATOM 1471 O O . ARG A 1 181 ? -3.094 -14.251 -6.097 1.00 96.75 181 ARG A O 1
ATOM 1478 N N . ALA A 1 182 ? -3.449 -12.702 -7.681 1.00 96.94 182 ALA A N 1
ATOM 1479 C CA . ALA A 1 182 ? -4.767 -12.246 -7.274 1.00 96.94 182 ALA A CA 1
ATOM 1480 C C . ALA A 1 182 ? -5.649 -12.003 -8.508 1.00 96.94 182 ALA A C 1
ATOM 1482 O O . ALA A 1 182 ? -5.145 -11.727 -9.594 1.00 96.94 182 ALA A O 1
ATOM 1483 N N . ASP A 1 183 ? -6.965 -12.095 -8.334 1.00 97.38 183 ASP A N 1
ATOM 1484 C CA . ASP A 1 183 ? -7.934 -11.755 -9.374 1.00 97.38 183 ASP A CA 1
ATOM 1485 C C . ASP A 1 183 ? -8.317 -10.278 -9.245 1.00 97.38 183 ASP A C 1
ATOM 1487 O O . ASP A 1 183 ? -9.056 -9.899 -8.337 1.00 97.38 183 ASP A O 1
ATOM 1491 N N . LEU A 1 184 ? -7.843 -9.438 -10.169 1.00 97.12 184 LEU A N 1
ATOM 1492 C CA . LEU A 1 184 ? -8.129 -8.000 -10.162 1.00 97.12 184 LEU A CA 1
ATOM 1493 C C . LEU A 1 184 ? -9.624 -7.659 -10.316 1.00 97.12 184 LEU A C 1
ATOM 1495 O O . LEU A 1 184 ? -10.047 -6.550 -9.977 1.00 97.12 184 LEU A O 1
ATOM 1499 N N . GLN A 1 185 ? -10.436 -8.595 -10.813 1.00 96.25 185 GLN A N 1
ATOM 1500 C CA . GLN A 1 185 ? -11.884 -8.429 -10.946 1.00 96.25 185 GLN A CA 1
ATOM 1501 C C . GLN A 1 185 ? -12.646 -8.849 -9.685 1.00 96.25 185 GLN A C 1
ATOM 1503 O O . GLN A 1 185 ? -13.824 -8.508 -9.546 1.00 96.25 185 GLN A O 1
ATOM 1508 N N . ALA A 1 186 ? -11.982 -9.537 -8.755 1.00 95.25 186 ALA A N 1
ATOM 1509 C CA . ALA A 1 186 ? -12.538 -9.909 -7.468 1.00 95.25 186 ALA A CA 1
ATOM 1510 C C . ALA A 1 186 ? -12.169 -8.890 -6.382 1.00 95.25 186 ALA A C 1
ATOM 1512 O O . ALA A 1 186 ? -11.088 -8.296 -6.344 1.00 95.25 186 ALA A O 1
ATOM 1513 N N . ARG A 1 187 ? -13.083 -8.712 -5.435 1.00 95.44 187 ARG A N 1
ATOM 1514 C CA . ARG A 1 187 ? -12.856 -7.909 -4.236 1.00 95.44 187 ARG A CA 1
ATOM 1515 C C . ARG A 1 187 ? -12.396 -8.824 -3.093 1.00 95.44 187 ARG A C 1
ATOM 1517 O O . ARG A 1 187 ? -13.002 -9.881 -2.917 1.00 95.44 187 ARG A O 1
ATOM 1524 N N . PRO A 1 188 ? -11.396 -8.441 -2.276 1.00 97.19 188 PRO A N 1
ATOM 1525 C CA . PRO A 1 188 ? -11.133 -9.130 -1.015 1.00 97.19 188 PRO A CA 1
ATOM 1526 C C . PRO A 1 188 ? -12.375 -9.121 -0.108 1.00 97.19 188 PRO A C 1
ATOM 1528 O O . PRO A 1 188 ? -13.097 -8.125 -0.061 1.00 97.19 188 PRO A O 1
ATOM 1531 N N . ALA A 1 189 ? -12.612 -10.195 0.649 1.00 97.69 189 ALA A N 1
ATOM 1532 C CA . ALA A 1 189 ? -13.793 -10.337 1.513 1.00 97.69 189 ALA A CA 1
ATOM 1533 C C . ALA A 1 189 ? -13.701 -9.521 2.825 1.00 97.69 189 ALA A C 1
ATOM 1535 O O . ALA A 1 189 ? -13.980 -10.031 3.904 1.00 97.69 189 ALA A O 1
ATOM 1536 N N . VAL A 1 190 ? -13.272 -8.263 2.723 1.00 98.06 190 VAL A N 1
ATOM 1537 C CA . VAL A 1 190 ? -13.200 -7.287 3.819 1.00 98.06 190 VAL A CA 1
ATOM 1538 C C . VAL A 1 190 ? -14.489 -6.473 3.904 1.00 98.06 190 VAL A C 1
ATOM 1540 O O . VAL A 1 190 ? -15.134 -6.225 2.877 1.00 98.06 190 VAL A O 1
ATOM 1543 N N . SER A 1 191 ? -14.832 -5.989 5.099 1.00 97.50 191 SER A N 1
ATOM 1544 C CA . SER A 1 191 ? -16.070 -5.224 5.308 1.00 97.50 191 SER A CA 1
ATOM 1545 C C . SER A 1 191 ? -16.078 -3.899 4.544 1.00 97.50 191 SER A C 1
ATOM 1547 O O . SER A 1 191 ? -17.100 -3.533 3.968 1.00 97.50 191 SER A O 1
ATOM 1549 N N . TYR A 1 192 ? -14.942 -3.197 4.491 1.00 98.31 192 TYR A N 1
ATOM 1550 C CA . TYR A 1 192 ? -14.810 -1.943 3.749 1.00 98.31 192 TYR A CA 1
ATOM 1551 C C . TYR A 1 192 ? -13.402 -1.775 3.171 1.00 98.31 192 TYR A C 1
ATOM 1553 O O . TYR A 1 192 ? -12.416 -2.056 3.855 1.00 98.31 192 TYR A O 1
ATOM 1561 N N . TRP A 1 193 ? -13.291 -1.299 1.931 1.00 98.56 193 TRP A N 1
ATOM 1562 C CA . TRP A 1 193 ? -12.023 -1.062 1.243 1.00 98.56 193 TRP A CA 1
ATOM 1563 C C . TRP A 1 193 ? -11.931 0.363 0.684 1.00 98.56 193 TRP A C 1
ATOM 1565 O O . TRP A 1 193 ? -12.638 0.729 -0.258 1.00 98.56 193 TRP A O 1
ATOM 1575 N N . THR A 1 194 ? -11.001 1.144 1.238 1.00 98.69 194 THR A N 1
ATOM 1576 C CA . THR A 1 194 ? -10.664 2.495 0.775 1.00 98.69 194 THR A CA 1
ATOM 1577 C C . THR A 1 194 ? -9.290 2.519 0.120 1.00 98.69 194 THR A C 1
ATOM 1579 O O . THR A 1 194 ? -8.309 2.066 0.705 1.00 98.69 194 THR A O 1
ATOM 1582 N N . ASN A 1 195 ? -9.194 3.151 -1.045 1.00 98.69 195 ASN A N 1
ATOM 1583 C CA . ASN A 1 195 ? -7.931 3.628 -1.588 1.00 98.69 195 ASN A CA 1
ATOM 1584 C C . ASN A 1 195 ? -7.746 5.108 -1.270 1.00 98.69 195 ASN A C 1
ATOM 1586 O O . ASN A 1 195 ? -8.549 5.933 -1.707 1.00 98.69 195 ASN A O 1
ATOM 1590 N N . LEU A 1 196 ? -6.692 5.442 -0.530 1.00 98.19 196 LEU A N 1
ATOM 1591 C CA . LEU A 1 196 ? -6.289 6.819 -0.282 1.00 98.19 196 LEU A CA 1
ATOM 1592 C C . LEU A 1 196 ? -5.115 7.166 -1.203 1.00 98.19 196 LEU A C 1
ATOM 1594 O O . LEU A 1 196 ? -3.991 6.691 -1.033 1.00 98.19 196 LEU A O 1
ATOM 1598 N N . ALA A 1 197 ? -5.402 8.005 -2.191 1.00 96.69 197 ALA A N 1
ATOM 1599 C CA . ALA A 1 197 ? -4.497 8.357 -3.267 1.00 96.69 197 ALA A CA 1
ATOM 1600 C C . ALA A 1 197 ? -3.971 9.787 -3.107 1.00 96.69 197 ALA A C 1
ATOM 1602 O O . ALA A 1 197 ? -4.681 10.763 -3.362 1.00 96.69 197 ALA A O 1
ATOM 1603 N N . GLY A 1 198 ? -2.700 9.907 -2.727 1.00 94.19 198 GLY A N 1
ATOM 1604 C CA . GLY A 1 198 ? -1.957 11.152 -2.851 1.00 94.19 198 GLY A CA 1
ATOM 1605 C C . GLY A 1 198 ? -1.754 11.495 -4.326 1.00 94.19 198 GLY A C 1
ATOM 1606 O O . GLY A 1 198 ? -1.094 10.763 -5.060 1.00 94.19 198 GLY A O 1
ATOM 1607 N N . VAL A 1 199 ? -2.323 12.605 -4.784 1.00 86.88 199 VAL A N 1
ATOM 1608 C CA . VAL A 1 199 ? -2.077 13.135 -6.129 1.00 86.88 199 VAL A CA 1
ATOM 1609 C C . VAL A 1 199 ? -0.596 13.509 -6.234 1.00 86.88 199 VAL A C 1
ATOM 1611 O O . VAL A 1 199 ? -0.006 13.986 -5.266 1.00 86.88 199 VAL A O 1
ATOM 1614 N N . VAL A 1 200 ? -0.001 13.273 -7.407 1.00 84.62 200 VAL A N 1
ATOM 1615 C CA . VAL A 1 200 ? 1.446 13.386 -7.682 1.00 84.62 200 VAL A CA 1
ATOM 1616 C C . VAL A 1 200 ? 2.297 12.278 -7.035 1.00 84.62 200 VAL A C 1
ATOM 1618 O O . VAL A 1 200 ? 3.489 12.234 -7.276 1.00 84.62 200 VAL A O 1
ATOM 1621 N N . ASP A 1 201 ? 1.747 11.322 -6.284 1.00 92.38 201 ASP A N 1
ATOM 1622 C CA . ASP A 1 201 ? 2.522 10.173 -5.782 1.00 92.38 201 ASP A CA 1
ATOM 1623 C C . ASP A 1 201 ? 3.097 9.320 -6.937 1.00 92.38 201 ASP A C 1
ATOM 1625 O O . ASP A 1 201 ? 2.379 8.943 -7.867 1.00 92.38 201 ASP A O 1
ATOM 1629 N N . ILE A 1 202 ? 4.396 8.994 -6.867 1.00 91.75 202 ILE A N 1
ATOM 1630 C CA . ILE A 1 202 ? 5.111 8.181 -7.869 1.00 91.75 202 ILE A CA 1
ATOM 1631 C C . ILE A 1 202 ? 4.521 6.768 -8.038 1.00 91.75 202 ILE A C 1
ATOM 1633 O O . ILE A 1 202 ? 4.594 6.192 -9.124 1.00 91.75 202 ILE A O 1
ATOM 1637 N N . ALA A 1 203 ? 3.884 6.212 -7.003 1.00 93.44 203 ALA A N 1
ATOM 1638 C CA . ALA A 1 203 ? 3.162 4.940 -7.079 1.00 93.44 203 ALA A CA 1
ATOM 1639 C C . ALA A 1 203 ? 1.882 5.020 -7.931 1.00 93.44 203 ALA A C 1
ATOM 1641 O O . ALA A 1 203 ? 1.317 3.995 -8.297 1.00 93.44 203 ALA A O 1
ATOM 1642 N N . TRP A 1 204 ? 1.436 6.230 -8.266 1.00 94.00 204 TRP A N 1
ATOM 1643 C CA . TRP A 1 204 ? 0.226 6.514 -9.032 1.00 94.00 204 TRP A CA 1
ATOM 1644 C C . TRP A 1 204 ? -1.065 5.861 -8.480 1.00 94.00 204 TRP A C 1
ATOM 1646 O O . TRP A 1 204 ? -1.857 5.279 -9.231 1.00 94.00 204 TRP A O 1
ATOM 1656 N N . PRO A 1 205 ? -1.329 5.970 -7.161 1.00 95.81 205 PRO A N 1
ATOM 1657 C CA . PRO A 1 205 ? -2.455 5.311 -6.499 1.00 95.81 205 PRO A CA 1
ATOM 1658 C C . PRO A 1 205 ? -3.825 5.766 -7.015 1.00 95.81 205 PRO A C 1
ATOM 1660 O O . PRO A 1 205 ? -4.797 5.022 -6.899 1.00 95.81 205 PRO A O 1
ATOM 1663 N N . GLN A 1 206 ? -3.939 6.955 -7.614 1.00 94.75 206 GLN A N 1
ATOM 1664 C CA . GLN A 1 206 ? -5.188 7.441 -8.209 1.00 94.75 206 GLN A CA 1
ATOM 1665 C C . GLN A 1 206 ? -5.632 6.620 -9.428 1.00 94.75 206 GLN A C 1
ATOM 1667 O O . GLN A 1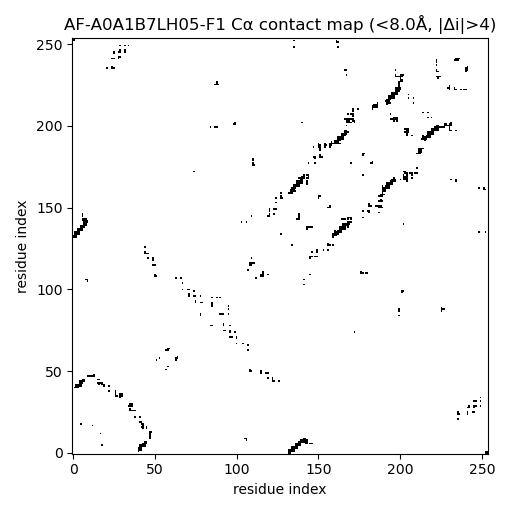 206 ? -6.808 6.654 -9.791 1.00 94.75 206 GLN A O 1
ATOM 1672 N N . ALA A 1 207 ? -4.719 5.866 -10.047 1.00 95.25 207 ALA A N 1
ATOM 1673 C CA . ALA A 1 207 ? -5.028 4.967 -11.152 1.00 95.25 207 ALA A CA 1
ATOM 1674 C C . ALA A 1 207 ? -5.517 3.585 -10.684 1.00 95.25 207 ALA A C 1
ATOM 1676 O O . ALA A 1 207 ? -5.956 2.790 -11.515 1.00 95.25 207 ALA A O 1
ATOM 1677 N N . LEU A 1 208 ? -5.500 3.292 -9.375 1.00 96.12 208 LEU A N 1
ATOM 1678 C CA . LEU A 1 208 ? -5.925 1.999 -8.834 1.00 96.12 208 LEU A CA 1
ATOM 1679 C C . LEU A 1 208 ? -7.338 1.572 -9.290 1.00 96.12 208 LEU A C 1
ATOM 1681 O O . LEU A 1 208 ? -7.472 0.447 -9.774 1.00 96.12 208 LEU A O 1
ATOM 1685 N N . PRO A 1 209 ? -8.378 2.434 -9.265 1.00 96.69 209 PRO A N 1
ATOM 1686 C CA . PRO A 1 209 ? -9.724 2.049 -9.709 1.00 96.69 209 PRO A CA 1
ATOM 1687 C C . PRO A 1 209 ? -9.822 1.660 -11.190 1.00 96.69 209 PRO A C 1
ATOM 1689 O O . PRO A 1 209 ? -10.831 1.103 -11.609 1.00 96.69 209 PRO A O 1
ATOM 1692 N N . ARG A 1 210 ? -8.798 1.960 -12.003 1.00 95.75 210 ARG A N 1
ATOM 1693 C CA . ARG A 1 210 ? -8.751 1.563 -13.418 1.00 95.75 210 ARG A CA 1
ATOM 1694 C C . ARG A 1 210 ? -8.404 0.085 -13.596 1.00 95.75 210 ARG A C 1
ATOM 1696 O O . ARG A 1 210 ? -8.617 -0.451 -14.678 1.00 95.75 210 ARG A O 1
ATOM 1703 N N . VAL A 1 211 ? -7.826 -0.548 -12.574 1.00 95.56 211 VAL A N 1
ATOM 1704 C CA . VAL A 1 211 ? -7.303 -1.920 -12.658 1.00 95.56 211 VAL A CA 1
ATOM 1705 C C . VAL A 1 211 ? -7.985 -2.887 -11.699 1.00 95.56 211 VAL A C 1
ATOM 1707 O O . VAL A 1 211 ? -8.092 -4.055 -12.047 1.00 95.56 211 VAL A O 1
ATOM 1710 N N . VAL A 1 212 ? -8.488 -2.432 -10.546 1.00 96.56 212 VAL A N 1
ATOM 1711 C CA . VAL A 1 212 ? -9.220 -3.287 -9.593 1.00 96.56 212 VAL A CA 1
ATOM 1712 C C . VAL A 1 212 ? -10.717 -2.998 -9.588 1.00 96.56 212 VAL A C 1
ATOM 1714 O O . VAL A 1 212 ? -11.140 -1.856 -9.774 1.00 96.56 212 VAL A O 1
ATOM 1717 N N . ARG A 1 213 ? -11.528 -4.020 -9.296 1.00 93.50 213 ARG A N 1
ATOM 1718 C CA . ARG A 1 213 ? -12.958 -3.864 -8.989 1.00 93.50 213 ARG A CA 1
ATOM 1719 C C . ARG A 1 213 ? -13.248 -4.009 -7.496 1.00 93.50 213 ARG A C 1
ATOM 1721 O O . ARG A 1 213 ? -12.511 -4.652 -6.757 1.00 93.50 213 ARG A O 1
ATOM 1728 N N . GLY A 1 214 ? -14.368 -3.427 -7.066 1.00 91.06 214 GLY A N 1
ATOM 1729 C CA . GLY A 1 214 ? -14.917 -3.627 -5.722 1.00 91.06 214 GLY A CA 1
ATOM 1730 C C . GLY A 1 214 ? -14.354 -2.724 -4.623 1.00 91.06 214 GLY A C 1
ATOM 1731 O O . GLY A 1 214 ? -14.632 -2.987 -3.455 1.00 91.06 214 GLY A O 1
ATOM 1732 N N . LEU A 1 215 ? -13.606 -1.674 -4.977 1.00 96.19 215 LEU A N 1
ATOM 1733 C CA . LEU A 1 215 ? -13.320 -0.564 -4.063 1.00 96.19 215 LEU A CA 1
ATOM 1734 C C . LEU A 1 215 ? -14.637 0.059 -3.582 1.00 96.19 215 LEU A C 1
ATOM 1736 O O . LEU A 1 215 ? -15.482 0.397 -4.410 1.00 96.19 215 LEU A O 1
ATOM 1740 N N . ASP A 1 216 ? -14.788 0.245 -2.271 1.00 98.00 216 ASP A N 1
ATOM 1741 C CA . ASP A 1 216 ? -15.914 1.014 -1.727 1.00 98.00 216 ASP A CA 1
ATOM 1742 C C . ASP A 1 216 ? -15.674 2.515 -1.876 1.00 98.00 216 ASP A C 1
ATOM 1744 O O . ASP A 1 216 ? -16.603 3.289 -2.092 1.00 98.00 216 ASP A O 1
ATOM 1748 N N . GLU A 1 217 ? -14.412 2.934 -1.765 1.00 97.94 217 GLU A N 1
ATOM 1749 C CA . GLU A 1 217 ? -14.044 4.342 -1.799 1.00 97.94 217 GLU A CA 1
ATOM 1750 C C . GLU A 1 217 ? -12.671 4.549 -2.440 1.00 97.94 217 GLU A C 1
ATOM 1752 O O . GLU A 1 217 ? -11.702 3.858 -2.129 1.00 97.94 217 GLU A O 1
ATOM 1757 N N . ASN A 1 218 ? -12.573 5.553 -3.309 1.00 97.81 218 ASN A N 1
ATOM 1758 C CA . ASN A 1 218 ? -11.310 6.062 -3.828 1.00 97.81 218 ASN A CA 1
ATOM 1759 C C . ASN A 1 218 ? -11.203 7.550 -3.498 1.00 97.81 218 ASN A C 1
ATOM 1761 O O . ASN A 1 218 ? -11.803 8.388 -4.175 1.00 97.81 218 ASN A O 1
ATOM 1765 N N . ARG A 1 219 ? -10.441 7.874 -2.457 1.00 97.12 219 ARG A N 1
ATOM 1766 C CA . ARG A 1 219 ? -10.272 9.235 -1.963 1.00 97.12 219 ARG A CA 1
ATOM 1767 C C . ARG A 1 219 ? -8.956 9.806 -2.461 1.00 97.12 219 ARG A C 1
ATOM 1769 O O . ARG A 1 219 ? -7.892 9.300 -2.124 1.00 97.12 219 ARG A O 1
ATOM 1776 N N . GLN A 1 220 ? -9.035 10.869 -3.251 1.00 96.00 220 GLN A N 1
ATOM 1777 C CA . GLN A 1 220 ? -7.865 11.581 -3.759 1.00 96.00 220 GLN A CA 1
ATOM 1778 C C . GLN A 1 220 ? -7.631 12.853 -2.946 1.00 96.00 220 GLN A C 1
ATOM 1780 O O . GLN A 1 220 ? -8.589 13.516 -2.549 1.00 96.00 220 GLN A O 1
ATOM 1785 N N . PHE A 1 221 ? -6.371 13.197 -2.706 1.00 94.88 221 PHE A N 1
ATOM 1786 C CA . PHE A 1 221 ? -5.989 14.440 -2.036 1.00 94.88 221 PHE A CA 1
ATOM 1787 C C . PHE A 1 221 ? -4.587 14.868 -2.467 1.00 94.88 221 PHE A C 1
ATOM 1789 O O . PHE A 1 221 ? -3.795 14.053 -2.934 1.00 94.88 221 PHE A O 1
ATOM 1796 N N . LEU A 1 222 ? -4.264 16.150 -2.333 1.00 91.00 222 LEU A N 1
ATOM 1797 C CA . LEU A 1 222 ? -2.967 16.674 -2.747 1.00 91.00 222 LEU A CA 1
ATOM 1798 C C . LEU A 1 222 ? -1.954 16.545 -1.604 1.00 91.00 222 LEU A C 1
ATOM 1800 O O . LEU A 1 222 ? -1.890 17.405 -0.735 1.00 91.00 222 LEU A O 1
ATOM 1804 N N . ILE A 1 223 ? -1.144 15.486 -1.616 1.00 90.69 223 ILE A N 1
ATOM 1805 C CA . ILE A 1 223 ? -0.167 15.239 -0.544 1.00 90.69 223 ILE A CA 1
ATOM 1806 C C . ILE A 1 223 ? 1.120 16.064 -0.698 1.00 90.69 223 ILE A C 1
ATOM 1808 O O . ILE A 1 223 ? 1.714 16.512 0.284 1.00 90.69 223 ILE A O 1
ATOM 1812 N N . GLU A 1 224 ? 1.553 16.264 -1.942 1.00 86.94 224 GLU A N 1
ATOM 1813 C CA . GLU A 1 224 ? 2.749 17.008 -2.319 1.00 86.94 224 GLU A CA 1
ATOM 1814 C C . GLU A 1 224 ? 2.536 17.608 -3.712 1.00 86.94 224 GLU A C 1
ATOM 1816 O O . GLU A 1 224 ? 1.884 17.012 -4.563 1.00 86.94 224 GLU A O 1
ATOM 1821 N N . ARG A 1 225 ? 3.063 18.811 -3.953 1.00 82.75 225 ARG A N 1
ATOM 1822 C CA . ARG A 1 225 ? 2.767 19.573 -5.178 1.00 82.75 225 ARG A CA 1
ATOM 1823 C C . ARG A 1 225 ? 3.755 19.329 -6.306 1.00 82.75 225 ARG A C 1
ATOM 1825 O O . ARG A 1 225 ? 3.440 19.633 -7.451 1.00 82.75 225 ARG A O 1
ATOM 1832 N N . ILE A 1 226 ? 4.976 18.920 -5.969 1.00 77.56 226 ILE A N 1
ATOM 1833 C CA . ILE A 1 226 ? 6.104 18.996 -6.906 1.00 77.56 226 ILE A CA 1
ATOM 1834 C C . ILE A 1 226 ? 6.882 17.689 -6.968 1.00 77.56 226 ILE A C 1
ATOM 1836 O O . ILE A 1 226 ? 7.207 17.232 -8.056 1.00 77.56 226 ILE A O 1
ATOM 1840 N N . ASN A 1 227 ? 7.231 17.105 -5.821 1.00 85.44 227 ASN A N 1
ATOM 1841 C CA . ASN A 1 227 ? 8.131 15.958 -5.792 1.00 85.44 227 ASN A CA 1
ATOM 1842 C C . ASN A 1 227 ? 7.340 14.653 -5.586 1.00 85.44 227 ASN A C 1
ATOM 1844 O O . ASN A 1 227 ? 6.880 14.407 -4.468 1.00 85.44 227 ASN A O 1
ATOM 1848 N N . PRO A 1 228 ? 7.228 13.793 -6.615 1.00 86.56 228 PRO A N 1
ATOM 1849 C CA . PRO A 1 228 ? 6.385 12.604 -6.552 1.00 86.56 228 PRO A CA 1
ATOM 1850 C C . PRO A 1 228 ? 6.899 11.533 -5.579 1.00 86.56 228 PRO A C 1
ATOM 1852 O O . PRO A 1 228 ? 6.115 10.828 -4.943 1.00 86.56 228 PRO A O 1
ATOM 1855 N N . VAL A 1 229 ? 8.220 11.454 -5.382 1.00 88.44 229 VAL A N 1
ATOM 1856 C CA . VAL A 1 229 ? 8.847 10.551 -4.401 1.00 88.44 229 VAL A CA 1
ATOM 1857 C C . VAL A 1 229 ? 8.606 11.046 -2.977 1.00 88.44 229 VAL A C 1
ATOM 1859 O O . VAL A 1 229 ? 8.327 10.257 -2.075 1.00 88.44 229 VAL A O 1
ATOM 1862 N N . ARG A 1 230 ? 8.695 12.362 -2.757 1.00 88.31 230 ARG A N 1
ATOM 1863 C CA . ARG A 1 230 ? 8.357 12.963 -1.461 1.00 88.31 230 ARG A CA 1
ATOM 1864 C C . ARG A 1 230 ? 6.871 12.790 -1.158 1.00 88.31 230 ARG A C 1
ATOM 1866 O O . ARG A 1 230 ? 6.549 12.467 -0.023 1.00 88.31 230 ARG A O 1
ATOM 1873 N N . GLY A 1 231 ? 6.008 12.932 -2.166 1.00 90.31 231 GLY A N 1
ATOM 1874 C CA . GLY A 1 231 ? 4.581 12.640 -2.054 1.00 90.31 231 GLY A CA 1
ATOM 1875 C C . GLY A 1 231 ? 4.328 11.217 -1.572 1.00 90.31 231 GLY A C 1
ATOM 1876 O O . GLY A 1 231 ? 3.632 11.031 -0.582 1.00 90.31 231 GLY A O 1
ATOM 1877 N N . HIS A 1 232 ? 4.991 10.226 -2.170 1.00 93.31 232 HIS A N 1
ATOM 1878 C CA . HIS A 1 232 ? 4.886 8.839 -1.717 1.00 93.31 232 HIS A CA 1
ATOM 1879 C C . HIS A 1 232 ? 5.273 8.658 -0.247 1.00 93.31 232 HIS A C 1
ATOM 1881 O O . HIS A 1 232 ? 4.567 8.000 0.500 1.00 93.31 232 HIS A O 1
ATOM 1887 N N . LYS A 1 233 ? 6.357 9.299 0.207 1.00 91.75 233 LYS A N 1
ATOM 1888 C CA . LYS A 1 233 ? 6.868 9.170 1.585 1.00 91.75 233 LYS A CA 1
ATOM 1889 C C . LYS A 1 233 ? 6.086 9.973 2.633 1.00 91.75 233 LYS A C 1
ATOM 1891 O O . LYS A 1 233 ? 6.404 9.887 3.819 1.00 91.75 233 LYS A O 1
ATOM 1896 N N . ALA A 1 234 ? 5.099 10.769 2.227 1.00 94.00 234 ALA A N 1
ATOM 1897 C CA . ALA A 1 234 ? 4.488 11.775 3.090 1.00 94.00 234 ALA A CA 1
ATOM 1898 C C . ALA A 1 234 ? 3.202 11.327 3.813 1.00 94.00 234 ALA A C 1
ATOM 1900 O O . ALA A 1 234 ? 2.696 12.088 4.634 1.00 94.00 234 ALA A O 1
ATOM 1901 N N . TYR A 1 235 ? 2.678 10.111 3.589 1.00 95.25 235 TYR A N 1
ATOM 1902 C CA . TYR A 1 235 ? 1.373 9.701 4.155 1.00 95.25 235 TYR A CA 1
ATOM 1903 C C . TYR A 1 235 ? 1.282 9.790 5.683 1.00 95.25 235 TYR A C 1
ATOM 1905 O O . TYR A 1 235 ? 0.224 10.129 6.209 1.00 95.25 235 TYR A O 1
ATOM 1913 N N . PHE A 1 236 ? 2.382 9.525 6.389 1.00 95.06 236 PHE A N 1
ATOM 1914 C CA . PHE A 1 236 ? 2.436 9.549 7.855 1.00 95.06 236 PHE A CA 1
ATOM 1915 C C . PHE A 1 236 ? 3.175 10.766 8.432 1.00 95.06 236 PHE A C 1
ATOM 1917 O O . PHE A 1 236 ? 3.369 10.847 9.641 1.00 95.06 236 PHE A O 1
ATOM 1924 N N . SER A 1 237 ? 3.593 11.714 7.589 1.00 94.19 237 SER A N 1
ATOM 1925 C CA . SER A 1 237 ? 4.305 12.933 8.010 1.00 94.19 237 SER A CA 1
ATOM 1926 C C . SER A 1 237 ? 3.620 14.228 7.568 1.00 94.19 237 SER A C 1
ATOM 1928 O O . SER A 1 237 ? 3.855 15.278 8.163 1.00 94.19 237 SER A O 1
ATOM 1930 N N . ASN A 1 238 ? 2.745 14.172 6.561 1.00 95.19 238 ASN A N 1
ATOM 1931 C CA . ASN A 1 238 ? 1.902 15.285 6.150 1.00 95.19 238 ASN A CA 1
ATOM 1932 C C . ASN A 1 238 ? 0.663 15.389 7.076 1.00 95.19 238 ASN A C 1
ATOM 1934 O O . ASN A 1 238 ? -0.072 14.405 7.199 1.00 95.19 238 ASN A O 1
ATOM 1938 N N . PRO A 1 239 ? 0.392 16.558 7.697 1.00 95.69 239 PRO A N 1
ATOM 1939 C CA . PRO A 1 239 ? -0.745 16.732 8.607 1.00 95.69 239 PRO A CA 1
ATOM 1940 C C . PRO A 1 239 ? -2.118 16.467 7.977 1.00 95.69 239 PRO A C 1
ATOM 1942 O O . PRO A 1 239 ? -2.959 15.826 8.599 1.00 95.69 239 PRO A O 1
ATOM 1945 N N . GLU A 1 240 ? -2.343 16.906 6.737 1.00 95.75 240 GLU A N 1
ATOM 1946 C CA . GLU A 1 240 ? -3.604 16.672 6.021 1.00 95.75 240 GLU A CA 1
ATOM 1947 C C . GLU A 1 240 ? -3.804 15.175 5.748 1.00 95.75 240 GLU A C 1
ATOM 1949 O O . GLU A 1 240 ? -4.892 14.641 5.955 1.00 95.75 240 GLU A O 1
ATOM 1954 N N . SER A 1 241 ? -2.736 14.467 5.364 1.00 96.69 241 SER A N 1
ATOM 1955 C CA . SER A 1 241 ? -2.780 13.011 5.193 1.00 96.69 241 SER A CA 1
ATOM 1956 C C . SER A 1 241 ? -3.144 12.297 6.496 1.00 96.69 241 SER A C 1
ATOM 1958 O O . SER A 1 241 ? -4.044 11.458 6.505 1.00 96.69 241 SER A O 1
ATOM 1960 N N . LEU A 1 242 ? -2.495 12.652 7.611 1.00 97.94 242 LEU A N 1
ATOM 1961 C CA . LEU A 1 242 ? -2.799 12.086 8.929 1.00 97.94 242 LEU A CA 1
ATOM 1962 C C . LEU A 1 242 ? -4.256 12.340 9.325 1.00 97.94 242 LEU A C 1
ATOM 1964 O O . LEU A 1 242 ? -4.935 11.408 9.756 1.00 97.94 242 LEU A O 1
ATOM 1968 N N . GLN A 1 243 ? -4.754 13.561 9.111 1.00 98.25 243 GLN A N 1
ATOM 1969 C CA . GLN A 1 243 ? -6.142 13.927 9.383 1.00 98.25 243 GLN A CA 1
ATOM 1970 C C . GLN A 1 243 ? -7.121 13.059 8.585 1.00 98.25 243 GLN A C 1
ATOM 1972 O O . GLN A 1 243 ? -8.118 12.577 9.133 1.00 98.25 243 GLN A O 1
ATOM 1977 N N . ILE A 1 244 ? -6.832 12.821 7.302 1.00 98.25 244 ILE A N 1
ATOM 1978 C CA . ILE A 1 244 ? -7.659 11.969 6.443 1.00 98.25 244 ILE A CA 1
ATOM 1979 C C . ILE A 1 244 ? -7.606 10.510 6.909 1.00 98.25 244 ILE A C 1
ATOM 1981 O O . ILE A 1 244 ? -8.662 9.894 7.052 1.00 98.25 244 ILE A O 1
ATOM 1985 N N . ILE A 1 245 ? -6.417 9.958 7.173 1.00 98.44 245 ILE A N 1
ATOM 1986 C CA . ILE A 1 245 ? -6.253 8.569 7.637 1.00 98.44 245 ILE A CA 1
ATOM 1987 C C . ILE A 1 245 ? -6.992 8.358 8.964 1.00 98.44 245 ILE A C 1
ATOM 1989 O O . ILE A 1 245 ? -7.745 7.393 9.101 1.00 98.44 245 ILE A O 1
ATOM 1993 N N . ALA A 1 246 ? -6.835 9.273 9.922 1.00 98.50 246 ALA A N 1
ATOM 1994 C CA . ALA A 1 246 ? -7.531 9.217 11.202 1.00 98.50 246 ALA A CA 1
ATOM 1995 C C . ALA A 1 246 ? -9.055 9.285 11.033 1.00 98.50 246 ALA A C 1
ATOM 1997 O O . ALA A 1 246 ? -9.775 8.498 11.648 1.00 98.50 246 ALA A O 1
ATOM 1998 N N . GLY A 1 247 ? -9.549 10.156 10.148 1.00 98.25 247 GLY A N 1
ATOM 1999 C CA . GLY A 1 247 ? -10.977 10.256 9.850 1.00 98.25 247 GLY A CA 1
ATOM 2000 C C . GLY A 1 247 ? -11.538 8.979 9.223 1.00 98.25 247 GLY A C 1
ATOM 2001 O O . GLY A 1 247 ? -12.617 8.526 9.604 1.00 98.25 247 GLY A O 1
ATOM 2002 N N . LEU A 1 248 ? -10.792 8.359 8.302 1.00 98.00 248 LEU A N 1
ATOM 2003 C CA . LEU A 1 248 ? -11.154 7.073 7.697 1.00 98.00 248 LEU A CA 1
ATOM 2004 C C . LEU A 1 248 ? -11.271 5.969 8.756 1.00 98.00 248 LEU A C 1
ATOM 2006 O O . LEU A 1 248 ? -12.279 5.265 8.786 1.00 98.00 248 LEU A O 1
ATOM 2010 N N . LEU A 1 249 ? -10.282 5.867 9.647 1.00 98.06 249 LEU A N 1
ATOM 2011 C CA . LEU A 1 249 ? -10.276 4.897 10.742 1.00 98.06 249 LEU A CA 1
ATOM 2012 C C . LEU A 1 249 ? -11.427 5.127 11.721 1.00 98.06 249 LEU A C 1
ATOM 2014 O O . LEU A 1 249 ? -12.183 4.202 12.014 1.00 98.06 2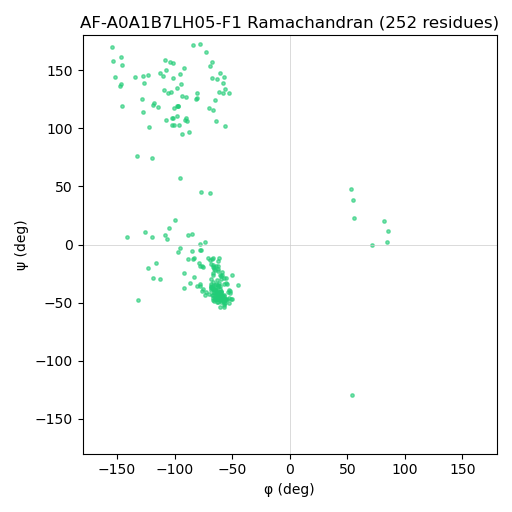49 LEU A O 1
ATOM 2018 N N . LYS A 1 250 ? -11.602 6.368 12.184 1.00 97.31 250 LYS A N 1
ATOM 2019 C CA . LYS A 1 250 ? -12.656 6.743 13.131 1.00 97.31 250 LYS A CA 1
ATOM 2020 C C . LYS A 1 250 ? -14.046 6.399 12.604 1.00 97.31 250 LYS A C 1
ATOM 2022 O O . LYS A 1 250 ? -14.858 5.848 13.342 1.00 97.31 250 LYS A O 1
ATOM 2027 N N . ASN A 1 251 ? -14.314 6.688 11.331 1.00 95.81 251 ASN A N 1
ATOM 2028 C CA . ASN A 1 251 ? -15.621 6.450 10.715 1.00 95.81 251 ASN A CA 1
ATOM 2029 C C . ASN A 1 251 ? -16.011 4.966 10.656 1.00 95.81 251 ASN A C 1
ATOM 2031 O O . ASN A 1 251 ? -17.185 4.657 10.451 1.00 95.81 251 ASN A O 1
ATOM 2035 N N . ARG A 1 252 ? -15.043 4.054 10.799 1.00 94.75 252 ARG A N 1
ATOM 2036 C CA . ARG A 1 252 ? -15.249 2.606 10.692 1.00 94.75 252 ARG A CA 1
ATOM 2037 C C . ARG A 1 252 ? -14.884 1.841 11.961 1.00 94.75 252 ARG A C 1
ATOM 2039 O O . ARG A 1 252 ? -14.928 0.624 11.929 1.00 94.75 252 ARG A O 1
ATOM 2046 N N . TRP A 1 253 ? -14.552 2.523 13.056 1.00 94.19 253 TRP A N 1
ATOM 2047 C CA . TRP A 1 253 ? -14.008 1.908 14.276 1.00 94.19 253 TRP A CA 1
ATOM 2048 C C . TRP A 1 253 ? -14.973 0.980 15.044 1.00 94.19 253 TRP A C 1
ATOM 2050 O O . TRP A 1 253 ? -14.554 0.307 15.987 1.00 94.19 253 TRP A O 1
ATOM 2060 N N . GLN A 1 254 ? -16.264 0.992 14.696 1.00 73.62 254 GLN A N 1
ATOM 2061 C CA . GLN A 1 254 ? -17.317 0.229 15.377 1.00 73.62 254 GLN A CA 1
ATOM 2062 C C . GLN A 1 254 ? -17.352 -1.235 14.944 1.00 73.62 254 GLN A C 1
ATOM 2064 O O . GLN A 1 254 ? -17.359 -1.487 13.719 1.00 73.62 254 GLN A O 1
#

Solvent-accessible surface area (backbone atoms only — not comparable to full-atom values): 13509 Å² total; per-residue (Å²): 119,55,34,41,33,38,26,65,33,98,59,100,62,89,54,74,64,61,45,53,73,43,44,56,57,38,38,55,42,20,34,76,72,75,50,74,62,63,74,87,38,50,49,49,61,68,52,68,91,67,52,86,60,92,85,40,71,69,76,71,31,70,69,49,49,52,49,52,53,52,51,42,54,51,47,47,52,51,48,67,73,40,49,64,62,38,61,63,49,74,46,53,69,64,60,50,36,50,49,48,49,68,77,49,51,72,52,49,51,54,60,70,35,67,70,38,33,53,54,48,35,45,49,54,50,55,49,48,69,67,45,91,46,45,28,35,37,37,13,30,31,54,11,21,51,50,49,51,36,37,25,54,76,35,44,81,53,16,58,43,25,50,33,38,37,30,33,38,26,34,52,57,82,42,40,78,47,44,56,78,67,34,61,45,80,52,54,48,46,42,74,35,37,37,38,44,12,36,42,62,18,62,36,41,23,74,49,35,75,80,63,43,38,73,68,74,38,80,48,74,45,81,65,33,88,56,49,26,67,58,21,50,70,27,57,62,74,34,66,69,44,28,50,50,54,29,50,57,50,62,78,54,58,122

Radius of gyration: 17.38 Å; Cα contacts (8 Å, |Δi|>4): 455; chains: 1; bounding box: 41×39×47 Å

Organism: NCBI:txid1838280

Nearest PDB structures (foldseek):
  6idy-assembly3_C  TM=6.052E-01  e=1.636E-01  Aspergillus fumigatus
  6idy-assembly1_A  TM=6.154E-01  e=2.022E-01  Aspergillus fumigatus
  6idy-assembly2_B  TM=4.363E-01  e=9.634E-02  Aspergillus fumigatus
  6imp-assembly2_B  TM=4.536E-01  e=2.371E-01  Vibrio vulnificus MO6-24/O

Mean predicted aligned error: 4.07 Å

InterPro domains:
  IPR000073 Alpha/beta hydrolase fold-1 [PF12697] (4-216)
  IPR029058 Alpha/Beta hydrolase fold [G3DSA:3.40.50.1820] (3-252)
  IPR029058 Alpha/Beta hydrolase fold [SSF53474] (3-173)